Protein AF-A0A519K7E2-F1 (afdb_monomer)

Solvent-accessible surface area (backbone atoms only — not comparable to full-atom values): 13032 Å² total; per-residue (Å²): 104,77,44,58,81,66,69,39,47,67,61,52,54,52,50,53,52,51,48,24,66,75,51,74,41,62,57,86,69,49,47,70,72,16,45,47,97,50,72,49,80,45,75,46,57,87,64,52,50,39,41,37,34,36,39,70,32,48,70,62,35,54,53,56,50,56,59,51,33,46,83,74,56,88,80,30,28,29,40,74,56,64,45,57,58,18,77,76,66,35,75,91,32,58,84,39,60,36,25,26,33,38,75,54,89,50,31,43,38,33,17,65,42,63,70,55,49,52,50,50,51,53,27,58,75,70,62,64,46,70,81,73,35,68,71,45,47,64,55,52,75,77,50,75,95,70,59,80,43,81,46,76,44,52,37,89,53,33,53,65,50,54,53,74,73,46,55,75,68,60,40,52,47,64,69,35,84,86,44,66,60,90,52,33,39,35,44,35,44,33,36,30,73,57,93,96,44,79,46,76,49,78,48,73,45,57,53,79,71,77,75,74,70,63,68,72,55,59,53,57,60,52,58,65,72,74,110

Secondary structure (DSSP, 8-state):
-HHHHTT-HHHHHHHHHHHHHHHS--HHHHHHHHEEEEEEEEE-TTS-EEEEEEES-HHHHHHHHHHTEEEEETTEEEESSTTHHHHHH-GGGTT-SS-EEEEETTEEEEESSHHHHHHHHHHHHTT--GGGSHHHHHHHTTS-S--SEEEEEEHHHHHHHHHHHS-HHHHHHHHSTTS-GGGEEEEEEEEEEETTEEEEEEEEEEPPPP----HHHHHHHHHTT--

Structure (mmCIF, N/CA/C/O backbone):
data_AF-A0A519K7E2-F1
#
_entry.id   AF-A0A519K7E2-F1
#
loop_
_atom_site.group_PDB
_atom_site.id
_atom_site.type_symbol
_atom_site.label_atom_id
_atom_site.label_alt_id
_atom_site.label_comp_id
_atom_site.label_asym_id
_atom_site.label_entity_id
_atom_site.label_seq_id
_atom_site.pdbx_PDB_ins_code
_atom_site.Cartn_x
_atom_site.Cartn_y
_atom_site.Cartn_z
_atom_site.occupancy
_atom_site.B_iso_or_equiv
_atom_site.auth_seq_id
_atom_site.auth_comp_id
_atom_site.auth_asym_id
_atom_site.auth_atom_id
_atom_site.pdbx_PDB_model_num
ATOM 1 N N . MET A 1 1 ? -14.132 -18.991 7.244 1.00 63.53 1 MET A N 1
ATOM 2 C CA . MET A 1 1 ? -13.522 -17.806 6.588 1.00 63.53 1 MET A CA 1
ATOM 3 C C . MET A 1 1 ? -12.006 -17.807 6.843 1.00 63.53 1 MET A C 1
ATOM 5 O O . MET A 1 1 ? -11.565 -18.580 7.687 1.00 63.53 1 MET A O 1
ATOM 9 N N . LEU A 1 2 ? -11.195 -17.000 6.134 1.00 81.69 2 LEU A N 1
ATOM 10 C CA . LEU A 1 2 ? -9.711 -17.011 6.207 1.00 81.69 2 LEU A CA 1
ATOM 11 C C . LEU A 1 2 ? -9.159 -16.984 7.649 1.00 81.69 2 LEU A C 1
ATOM 13 O O . LEU A 1 2 ? -8.278 -17.765 8.002 1.00 81.69 2 LEU A O 1
ATOM 17 N N . PHE A 1 3 ? -9.702 -16.108 8.498 1.00 87.62 3 PHE A N 1
ATOM 18 C CA . PHE A 1 3 ? -9.257 -15.959 9.888 1.00 87.62 3 PHE A CA 1
ATOM 19 C C . PHE A 1 3 ? -9.609 -17.161 10.777 1.00 87.62 3 PHE A C 1
ATOM 21 O O . PHE A 1 3 ? -8.872 -17.445 11.721 1.00 87.62 3 PHE A O 1
ATOM 28 N N . ASP A 1 4 ? -10.670 -17.907 10.454 1.00 86.75 4 ASP A N 1
ATOM 29 C CA . ASP A 1 4 ? -11.051 -19.115 11.199 1.00 86.75 4 ASP A CA 1
ATOM 30 C C . ASP A 1 4 ? -10.070 -20.251 10.915 1.00 86.75 4 ASP A C 1
ATOM 32 O O . ASP A 1 4 ? -9.596 -20.908 11.839 1.00 86.75 4 ASP A O 1
ATOM 36 N N . GLN A 1 5 ? -9.693 -20.426 9.642 1.00 88.12 5 GLN A N 1
ATOM 37 C CA . GLN A 1 5 ? -8.691 -21.416 9.227 1.00 88.12 5 GLN A CA 1
ATOM 38 C C . GLN A 1 5 ? -7.340 -21.175 9.912 1.00 88.12 5 GLN A C 1
ATOM 40 O O . GLN A 1 5 ? -6.616 -22.119 10.215 1.00 88.12 5 GLN A O 1
ATOM 45 N N . ARG A 1 6 ? -7.020 -19.910 10.204 1.00 88.19 6 ARG A N 1
ATOM 46 C CA . ARG A 1 6 ? -5.785 -19.504 10.888 1.00 88.19 6 ARG A CA 1
ATOM 47 C C . ARG A 1 6 ? -5.909 -19.401 12.404 1.00 88.19 6 ARG A C 1
ATOM 49 O O . ARG A 1 6 ? -4.927 -19.074 13.060 1.00 88.19 6 ARG A O 1
ATOM 56 N N . LYS A 1 7 ? -7.092 -19.668 12.967 1.00 92.38 7 LYS A N 1
ATOM 57 C CA . LYS A 1 7 ? -7.387 -19.495 14.400 1.00 92.38 7 LYS A CA 1
ATOM 58 C C . LYS A 1 7 ? -7.111 -18.065 14.906 1.00 92.38 7 LYS A C 1
ATOM 60 O O . LYS A 1 7 ? -6.807 -17.857 16.076 1.00 92.38 7 LYS A O 1
ATOM 65 N N . GLU A 1 8 ? -7.244 -17.065 14.035 1.00 92.81 8 GLU A N 1
ATOM 66 C CA . GLU A 1 8 ? -6.991 -15.646 14.334 1.00 92.81 8 GLU A CA 1
ATOM 67 C C . GLU A 1 8 ? -8.278 -14.875 14.695 1.00 92.81 8 GLU A C 1
ATOM 69 O O . GLU A 1 8 ? -8.209 -13.741 15.169 1.00 92.81 8 GLU A O 1
ATOM 74 N N . THR A 1 9 ? -9.462 -15.478 14.530 1.00 92.38 9 THR A N 1
ATOM 75 C CA . THR A 1 9 ? -10.767 -14.815 14.730 1.00 92.38 9 THR A CA 1
ATOM 76 C C . THR A 1 9 ? -10.944 -14.225 16.132 1.00 92.38 9 THR A C 1
ATOM 78 O O . THR A 1 9 ? -11.381 -13.082 16.271 1.00 92.38 9 THR A O 1
ATOM 81 N N . ALA A 1 10 ? -10.556 -14.959 17.180 1.00 93.88 10 ALA A N 1
ATOM 82 C CA . ALA A 1 10 ? -10.638 -14.462 18.556 1.00 93.88 10 ALA A CA 1
ATOM 83 C C . ALA A 1 10 ? -9.717 -13.250 18.779 1.00 93.88 10 ALA A C 1
ATOM 85 O O . ALA A 1 10 ? -10.141 -12.242 19.348 1.00 93.88 10 ALA A O 1
ATOM 86 N N . LYS A 1 11 ? -8.479 -13.317 18.263 1.00 93.25 11 LYS A N 1
ATOM 87 C CA . LYS A 1 11 ? -7.502 -12.222 18.330 1.00 93.25 11 LYS A CA 1
ATOM 88 C C . LYS A 1 11 ? -8.035 -10.972 17.629 1.00 93.25 11 LYS A C 1
ATOM 90 O O . LYS A 1 11 ? -8.035 -9.899 18.228 1.00 93.25 11 LYS A O 1
ATOM 95 N N . ARG A 1 12 ? -8.546 -11.122 16.402 1.00 94.06 12 ARG A N 1
ATOM 96 C CA . ARG A 1 12 ? -9.159 -10.033 15.631 1.00 94.06 12 ARG A CA 1
ATOM 97 C C . ARG A 1 12 ? -10.292 -9.376 16.413 1.00 94.06 12 ARG A C 1
ATOM 99 O O . ARG A 1 12 ? -10.267 -8.169 16.626 1.00 94.06 12 ARG A O 1
ATOM 106 N N . ASN A 1 13 ? -11.269 -10.162 16.865 1.00 94.50 13 ASN A N 1
ATOM 107 C CA . ASN A 1 13 ? -12.455 -9.629 17.536 1.00 94.50 13 ASN A CA 1
ATOM 108 C C . ASN A 1 13 ? -12.091 -8.900 18.839 1.00 94.50 13 ASN A C 1
ATOM 110 O O . ASN A 1 13 ? -12.661 -7.851 19.134 1.00 94.50 13 ASN A O 1
ATOM 114 N N . ASN A 1 14 ? -11.119 -9.413 19.598 1.00 95.00 14 ASN A N 1
ATOM 115 C CA . ASN A 1 14 ? -10.622 -8.733 20.792 1.00 95.00 14 ASN A CA 1
ATOM 116 C C . ASN A 1 14 ? -9.934 -7.408 20.444 1.00 95.00 14 ASN A C 1
ATOM 118 O O . ASN A 1 14 ? -10.220 -6.398 21.081 1.00 95.00 14 ASN A O 1
ATOM 122 N N . GLN A 1 15 ? -9.095 -7.380 19.405 1.00 93.69 15 GLN A N 1
ATOM 123 C CA . GLN A 1 15 ? -8.431 -6.150 18.972 1.00 93.69 15 GLN A CA 1
ATOM 124 C C . GLN A 1 15 ? -9.438 -5.091 18.499 1.00 93.69 15 GLN A C 1
ATOM 126 O O . GLN A 1 15 ? -9.330 -3.932 18.892 1.00 93.69 15 GLN A O 1
ATOM 131 N N . LEU A 1 16 ? -10.450 -5.482 17.717 1.00 94.44 16 LEU A N 1
ATOM 132 C CA . LEU A 1 16 ? -11.505 -4.571 17.259 1.00 94.44 16 LEU A CA 1
ATOM 133 C C . LEU A 1 16 ? -12.312 -3.991 18.431 1.00 94.44 16 LEU A C 1
ATOM 135 O O . LEU A 1 16 ? -12.593 -2.795 18.440 1.00 94.44 16 LEU A O 1
ATOM 139 N N . LYS A 1 17 ? -12.624 -4.798 19.457 1.00 95.31 17 LYS A N 1
ATOM 140 C CA . LYS A 1 17 ? -13.272 -4.314 20.691 1.00 95.31 17 LYS A CA 1
ATOM 141 C C . LYS A 1 17 ? -12.391 -3.328 21.455 1.00 95.31 17 LYS A C 1
ATOM 143 O O . LYS A 1 17 ? -12.887 -2.300 21.913 1.00 95.31 17 LYS A O 1
ATOM 148 N N . THR A 1 18 ? -11.098 -3.622 21.578 1.00 95.25 18 THR A N 1
ATOM 149 C CA . THR A 1 18 ? -10.131 -2.729 22.232 1.00 95.25 18 THR A CA 1
ATOM 150 C C . THR A 1 18 ? -10.044 -1.392 21.507 1.00 95.25 18 THR A C 1
ATOM 152 O O . THR A 1 18 ? -10.150 -0.353 22.151 1.00 95.25 18 THR A O 1
ATOM 155 N N . ILE A 1 19 ? -9.926 -1.408 20.177 1.00 94.75 19 ILE A N 1
ATOM 156 C CA . ILE A 1 19 ? -9.904 -0.196 19.347 1.00 94.75 19 ILE A CA 1
ATOM 157 C C . ILE A 1 19 ? -11.205 0.591 19.509 1.00 94.75 19 ILE A C 1
ATOM 159 O O . ILE A 1 19 ? -11.156 1.795 19.751 1.00 94.75 19 ILE A O 1
ATOM 163 N N . ALA A 1 20 ? -12.355 -0.084 19.455 1.00 95.19 20 ALA A N 1
ATOM 164 C CA . ALA A 1 20 ? -13.646 0.575 19.604 1.00 95.19 20 ALA A CA 1
ATOM 165 C C . ALA A 1 20 ? -13.801 1.274 20.956 1.00 95.19 20 ALA A C 1
ATOM 167 O O . ALA A 1 20 ? -14.312 2.389 21.014 1.00 95.19 20 ALA A O 1
ATOM 168 N N . LYS A 1 21 ? -13.313 0.652 22.035 1.00 95.81 21 LYS A N 1
ATOM 169 C CA . LYS A 1 21 ? -13.310 1.257 23.370 1.00 95.81 21 LYS A CA 1
ATOM 170 C C . LYS A 1 21 ? -12.307 2.409 23.482 1.00 95.81 21 LYS A C 1
ATOM 172 O O . LYS A 1 21 ? -12.637 3.436 24.059 1.00 95.81 21 LYS A O 1
ATOM 177 N N . LYS A 1 22 ? -11.093 2.230 22.955 1.00 96.31 22 LYS A N 1
ATOM 178 C CA . LYS A 1 22 ? -9.990 3.200 23.051 1.00 96.31 22 LYS A CA 1
ATOM 179 C C . LYS A 1 22 ? -10.289 4.491 22.291 1.00 96.31 22 LYS A C 1
ATOM 181 O O . LYS A 1 22 ? -10.049 5.568 22.818 1.00 96.31 22 LYS A O 1
ATOM 186 N N . HIS A 1 23 ? -10.831 4.369 21.083 1.00 95.56 23 HIS A N 1
ATOM 187 C CA . HIS A 1 23 ? -11.033 5.493 20.162 1.00 95.56 23 HIS A CA 1
ATOM 188 C C . HIS A 1 23 ? -12.491 5.941 20.057 1.00 95.56 23 HIS A C 1
ATOM 190 O O . HIS A 1 23 ? -12.807 6.844 19.293 1.00 95.56 23 HIS A O 1
ATOM 196 N N . SER A 1 24 ? -13.398 5.303 20.808 1.00 94.44 24 SER A N 1
ATOM 197 C CA . SER A 1 24 ? -14.847 5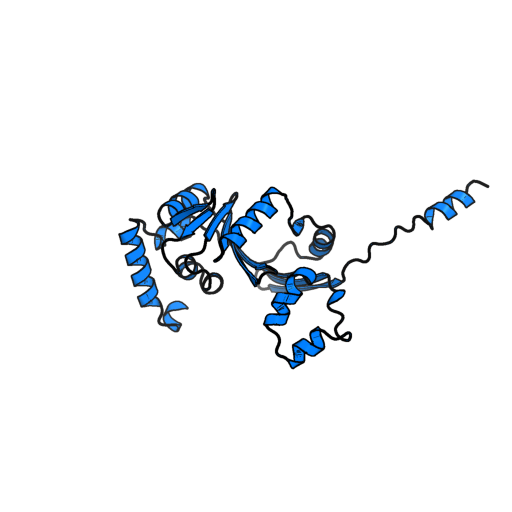.557 20.752 1.00 94.44 24 SER A CA 1
ATOM 198 C C . SER A 1 24 ? -15.429 5.477 19.331 1.00 94.44 24 SER A C 1
ATOM 200 O O . SER A 1 24 ? -16.392 6.166 19.001 1.00 94.44 24 SER A O 1
ATOM 202 N N . VAL A 1 25 ? -14.848 4.627 18.475 1.00 94.38 25 VAL A N 1
ATOM 203 C CA . VAL A 1 25 ? -15.216 4.502 17.059 1.00 94.38 25 VAL A CA 1
ATOM 204 C C . VAL A 1 25 ? -15.345 3.035 16.661 1.00 94.38 25 VAL A C 1
ATOM 206 O O . VAL A 1 25 ? -14.466 2.215 16.919 1.00 94.38 25 VAL A O 1
ATOM 209 N N . ASN A 1 26 ? -16.438 2.677 15.989 1.00 94.06 26 ASN A N 1
ATOM 210 C CA . ASN A 1 26 ? -16.608 1.321 15.477 1.00 94.06 26 ASN A CA 1
ATOM 211 C C . ASN A 1 26 ? -15.962 1.195 14.090 1.00 94.06 26 ASN A C 1
ATOM 213 O O . ASN A 1 26 ? -16.638 1.302 13.067 1.00 94.06 26 ASN A O 1
ATOM 217 N N . ILE A 1 27 ? -14.649 0.948 14.058 1.00 93.19 27 ILE A N 1
ATOM 218 C CA . ILE A 1 27 ? -13.906 0.785 12.799 1.00 93.19 27 ILE A CA 1
ATOM 219 C C . ILE A 1 27 ? -14.470 -0.339 11.922 1.00 93.19 27 ILE A C 1
ATOM 221 O O . ILE A 1 27 ? -14.418 -0.224 10.703 1.00 93.19 27 ILE A O 1
ATOM 225 N N . GLU A 1 28 ? -15.047 -1.392 12.515 1.00 91.81 28 GLU A N 1
ATOM 226 C CA . GLU A 1 28 ? -15.629 -2.518 11.773 1.00 91.81 28 GLU A CA 1
ATOM 227 C C . GLU A 1 28 ? -16.788 -2.067 10.880 1.00 91.81 28 GLU A C 1
ATOM 229 O O . GLU A 1 28 ? -16.916 -2.517 9.743 1.00 91.81 28 GLU A O 1
ATOM 234 N N . LYS A 1 29 ? -17.588 -1.119 11.374 1.00 92.88 29 LYS A N 1
ATOM 235 C CA . LYS A 1 29 ? -18.698 -0.518 10.632 1.00 92.88 29 LYS A CA 1
ATOM 236 C C . LYS A 1 29 ? -18.2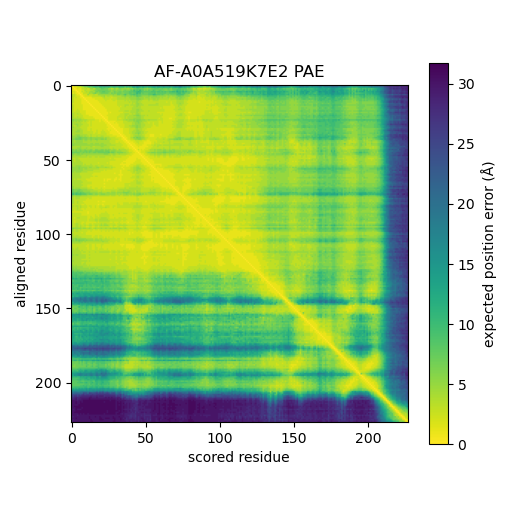58 0.641 9.738 1.00 92.88 29 LYS A C 1
ATOM 238 O O . LYS A 1 29 ? -18.802 0.804 8.651 1.00 92.88 29 LYS A O 1
ATOM 243 N N . GLU A 1 30 ? -17.292 1.444 10.176 1.00 93.69 30 GLU A N 1
ATOM 244 C CA . GLU A 1 30 ? -16.926 2.696 9.502 1.00 93.69 30 GLU A CA 1
ATOM 245 C C . GLU A 1 30 ? -15.949 2.510 8.328 1.00 93.69 30 GLU A C 1
ATOM 247 O O . GLU A 1 30 ? -16.098 3.161 7.289 1.00 93.69 30 GLU A O 1
ATOM 252 N N . LEU A 1 31 ? -14.960 1.612 8.440 1.00 92.31 31 LEU A N 1
ATOM 253 C CA . LEU A 1 31 ? -13.944 1.435 7.392 1.00 92.31 31 LEU A CA 1
ATOM 254 C C . LEU A 1 31 ? -14.554 0.981 6.043 1.00 92.31 31 LEU A C 1
ATOM 256 O O . LEU A 1 31 ? -14.233 1.586 5.019 1.00 92.31 31 LEU A O 1
ATOM 260 N N . PRO A 1 32 ? -15.486 0.002 5.993 1.00 91.56 32 PRO A N 1
ATOM 261 C CA . PRO A 1 32 ? -16.101 -0.438 4.731 1.00 91.56 32 PRO A CA 1
ATOM 262 C C . PRO A 1 32 ? -16.926 0.641 4.007 1.00 91.56 32 PRO A C 1
ATOM 264 O O . PRO A 1 32 ? -17.092 0.591 2.783 1.00 91.56 32 PRO A O 1
ATOM 267 N N . LEU A 1 33 ? -17.442 1.623 4.755 1.00 93.38 33 LEU A N 1
ATOM 268 C CA . LEU A 1 33 ? -18.212 2.754 4.222 1.00 93.38 33 LEU A CA 1
ATOM 269 C C . LEU A 1 33 ? -17.316 3.843 3.621 1.00 93.38 33 LEU A C 1
ATOM 271 O O . LEU A 1 33 ? -17.792 4.686 2.861 1.00 93.38 33 LEU A O 1
ATOM 275 N N . THR A 1 34 ? -16.031 3.841 3.969 1.00 94.19 34 THR A N 1
ATOM 276 C CA . THR A 1 34 ? -15.066 4.862 3.548 1.00 94.19 34 THR A CA 1
ATOM 277 C C . THR A 1 34 ? -14.108 4.351 2.479 1.00 94.19 34 THR A C 1
ATOM 279 O O . THR A 1 34 ? -13.779 5.102 1.561 1.00 94.19 34 THR A O 1
ATOM 282 N N . LEU A 1 35 ? -13.707 3.079 2.538 1.00 93.56 35 LEU A N 1
ATOM 283 C CA . LEU A 1 35 ? -12.795 2.469 1.573 1.00 93.56 35 LEU A CA 1
ATOM 284 C C . LEU A 1 35 ? -13.507 1.951 0.315 1.00 93.56 35 LEU A C 1
ATOM 286 O O . LEU A 1 35 ? -14.621 1.419 0.348 1.00 93.56 35 LEU A O 1
ATOM 290 N N . GLY A 1 36 ? -12.820 2.121 -0.811 1.00 91.00 36 GLY A N 1
ATOM 291 C CA . GLY A 1 36 ? -13.113 1.534 -2.112 1.00 91.00 36 GLY A CA 1
ATOM 292 C C . GLY A 1 36 ? -12.826 0.035 -2.162 1.00 91.00 36 GLY A C 1
ATOM 293 O O . GLY A 1 36 ? -12.395 -0.577 -1.191 1.00 91.00 36 GLY A O 1
ATOM 294 N N . ASN A 1 37 ? -13.081 -0.550 -3.326 1.00 89.19 37 ASN A N 1
ATOM 295 C CA . ASN A 1 37 ? -12.765 -1.939 -3.669 1.00 89.19 37 ASN A CA 1
ATOM 296 C C . ASN A 1 37 ? -11.484 -2.068 -4.515 1.00 89.19 37 ASN A C 1
ATOM 298 O O . ASN A 1 37 ? -11.150 -3.166 -4.947 1.00 89.19 37 ASN A O 1
ATOM 302 N N . GLU A 1 38 ? -10.774 -0.964 -4.747 1.00 91.62 38 GLU A N 1
ATOM 303 C CA . GLU A 1 38 ? -9.529 -0.918 -5.514 1.00 91.62 38 GLU A CA 1
ATOM 304 C C . GLU A 1 38 ? -8.353 -0.654 -4.571 1.00 91.62 38 GLU A C 1
ATOM 306 O O . GLU A 1 38 ? -8.379 0.280 -3.758 1.00 91.62 38 GLU A O 1
ATOM 311 N N . PHE A 1 39 ? -7.309 -1.470 -4.695 1.00 94.19 39 PHE A N 1
ATOM 312 C CA . PHE A 1 39 ? -6.062 -1.282 -3.973 1.00 94.19 39 PHE A CA 1
ATOM 313 C C . PHE A 1 39 ? -4.861 -1.632 -4.850 1.00 94.19 39 PHE A C 1
ATOM 315 O O . PHE A 1 39 ? -4.960 -2.414 -5.792 1.00 94.19 39 PHE A O 1
ATOM 322 N N . GLY A 1 40 ? -3.714 -1.059 -4.504 1.00 93.31 40 GLY A N 1
ATOM 323 C CA . GLY A 1 40 ? -2.418 -1.357 -5.088 1.00 93.31 40 GLY A CA 1
ATOM 324 C C . GLY A 1 40 ? -1.417 -1.737 -4.007 1.00 93.31 40 GLY A C 1
ATOM 325 O O . GLY A 1 40 ? -1.474 -1.247 -2.877 1.00 93.31 40 GLY A O 1
ATOM 326 N N . TRP A 1 41 ? -0.480 -2.605 -4.368 1.00 92.31 41 TRP A N 1
ATOM 327 C CA . TRP A 1 41 ? 0.664 -2.955 -3.539 1.00 92.31 41 TRP A CA 1
ATOM 328 C C . TRP A 1 41 ? 1.933 -2.748 -4.358 1.00 92.31 41 TRP A C 1
ATOM 330 O O . TRP A 1 41 ? 2.050 -3.265 -5.467 1.00 92.31 41 TRP A O 1
ATOM 340 N N . ILE A 1 42 ? 2.867 -1.964 -3.828 1.00 92.19 42 ILE A N 1
ATOM 341 C CA . ILE A 1 42 ? 4.089 -1.568 -4.526 1.00 92.19 42 ILE A CA 1
ATOM 342 C C . ILE A 1 42 ? 5.275 -1.871 -3.621 1.00 92.19 42 ILE A C 1
ATOM 344 O O . ILE A 1 42 ? 5.304 -1.458 -2.463 1.00 92.19 42 ILE A O 1
ATOM 348 N N . GLN A 1 43 ? 6.288 -2.538 -4.161 1.00 91.38 43 GLN A N 1
ATOM 349 C CA . GLN A 1 43 ? 7.599 -2.630 -3.533 1.00 91.38 43 GLN A CA 1
ATOM 350 C C . GLN A 1 43 ? 8.590 -1.799 -4.337 1.00 91.38 43 GLN A C 1
ATOM 352 O O . GLN A 1 43 ? 8.727 -1.979 -5.545 1.00 91.38 43 GLN A O 1
ATOM 357 N N . ILE A 1 44 ? 9.266 -0.873 -3.667 1.00 89.12 44 ILE A N 1
ATOM 358 C CA . ILE A 1 44 ? 10.250 0.008 -4.299 1.00 89.12 44 ILE A CA 1
ATOM 359 C C . ILE A 1 44 ? 11.670 -0.531 -4.114 1.00 89.12 44 ILE A C 1
ATOM 361 O O . ILE A 1 44 ? 11.904 -1.433 -3.313 1.00 89.12 44 ILE A O 1
ATOM 365 N N . ALA A 1 45 ? 12.631 0.029 -4.853 1.00 84.88 45 ALA A N 1
ATOM 366 C CA . ALA A 1 45 ? 14.006 -0.477 -4.931 1.00 84.88 45 ALA A CA 1
ATOM 367 C C . ALA A 1 45 ? 14.733 -0.575 -3.574 1.00 84.88 45 ALA A C 1
ATOM 369 O O . ALA A 1 45 ? 15.615 -1.421 -3.416 1.00 84.88 45 ALA A O 1
ATOM 370 N N . SER A 1 46 ? 14.349 0.254 -2.592 1.00 85.38 46 SER A N 1
ATOM 371 C CA . SER A 1 46 ? 14.854 0.191 -1.211 1.00 85.38 46 SER A CA 1
ATOM 372 C C . SER A 1 46 ? 14.372 -1.041 -0.434 1.00 85.38 46 SER A C 1
ATOM 374 O O . SER A 1 46 ? 14.827 -1.275 0.679 1.00 85.38 46 SER A O 1
ATOM 376 N N . GLY A 1 47 ? 13.432 -1.811 -0.987 1.00 86.62 47 GLY A N 1
ATOM 377 C CA . GLY A 1 47 ? 12.742 -2.910 -0.317 1.00 86.62 47 GLY A CA 1
ATOM 378 C C . GLY A 1 47 ? 11.501 -2.472 0.466 1.00 86.62 47 GLY A C 1
ATOM 379 O O . GLY A 1 47 ? 10.714 -3.333 0.866 1.00 86.62 47 GLY A O 1
ATOM 380 N N . ASP A 1 48 ? 11.293 -1.161 0.639 1.00 91.62 48 ASP A N 1
ATOM 381 C CA . ASP A 1 48 ? 10.100 -0.608 1.282 1.00 91.62 48 ASP A CA 1
ATOM 382 C C . ASP A 1 48 ? 8.831 -0.993 0.515 1.00 91.62 48 ASP A C 1
ATOM 384 O O . ASP A 1 48 ? 8.817 -1.080 -0.716 1.00 91.62 48 ASP A O 1
ATOM 388 N N . LYS A 1 49 ? 7.745 -1.182 1.264 1.00 94.56 49 LYS A N 1
ATOM 389 C CA . LYS A 1 49 ? 6.430 -1.551 0.737 1.00 94.56 49 LYS A CA 1
ATOM 390 C C . LYS A 1 49 ? 5.457 -0.399 0.935 1.00 94.56 49 LYS A C 1
ATOM 392 O O . LYS A 1 49 ? 5.379 0.163 2.028 1.00 94.56 49 LYS A O 1
ATOM 397 N N . LEU A 1 50 ? 4.712 -0.095 -0.117 1.00 96.31 50 LEU A N 1
ATOM 398 C CA . LEU A 1 50 ? 3.647 0.892 -0.163 1.00 96.31 50 LEU A CA 1
ATOM 399 C C . LEU A 1 50 ? 2.332 0.170 -0.463 1.00 96.31 50 LEU A C 1
ATOM 401 O O . LEU A 1 50 ? 2.252 -0.629 -1.395 1.00 96.31 50 LEU A O 1
ATOM 405 N N . GLY A 1 51 ? 1.307 0.445 0.330 1.00 96.81 51 GLY A N 1
ATOM 406 C CA . GLY A 1 51 ? -0.073 0.099 0.014 1.00 96.81 51 GLY A CA 1
ATOM 407 C C . GLY 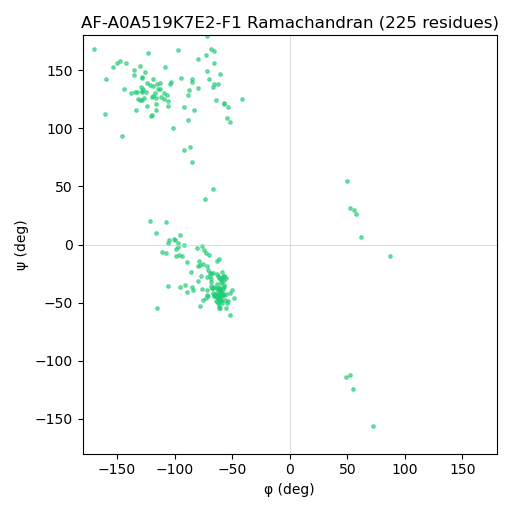A 1 51 ? -0.803 1.351 -0.448 1.00 96.81 51 GLY A C 1
ATOM 408 O O . GLY A 1 51 ? -0.600 2.421 0.120 1.00 96.81 51 GLY A O 1
ATOM 409 N N . ILE A 1 52 ? -1.643 1.229 -1.465 1.00 96.38 52 ILE A N 1
ATOM 410 C CA . ILE A 1 52 ? -2.500 2.312 -1.947 1.00 96.38 52 ILE A CA 1
ATOM 411 C C . ILE A 1 52 ? -3.930 1.799 -1.929 1.00 96.38 52 ILE A C 1
ATOM 413 O O . ILE A 1 52 ? -4.198 0.699 -2.399 1.00 96.38 52 ILE A O 1
ATOM 417 N N . LEU A 1 53 ? -4.844 2.573 -1.366 1.00 96.38 53 LEU A N 1
ATOM 418 C CA . LEU A 1 53 ? -6.243 2.206 -1.202 1.00 96.38 53 LEU A CA 1
ATOM 419 C C . LEU A 1 53 ? -7.111 3.338 -1.721 1.00 96.38 53 LEU A C 1
ATOM 421 O O . LEU A 1 53 ? -6.986 4.472 -1.259 1.00 96.38 53 LEU A O 1
ATOM 425 N N . LYS A 1 54 ? -8.011 3.042 -2.655 1.00 96.12 54 LYS A N 1
ATOM 426 C CA . LYS A 1 54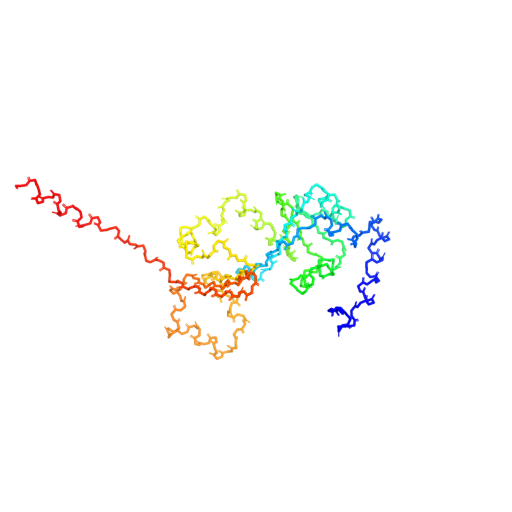 ? -8.990 4.026 -3.115 1.00 96.12 54 LYS A CA 1
ATOM 427 C C . LYS A 1 54 ? -10.013 4.291 -2.019 1.00 96.12 54 LYS A C 1
ATOM 429 O O . LYS A 1 54 ? -10.437 3.377 -1.314 1.00 96.12 54 LYS A O 1
ATOM 434 N N . SER A 1 55 ? -10.442 5.535 -1.889 1.00 96.00 55 SER A N 1
ATOM 435 C CA . SER A 1 55 ? -11.500 5.965 -0.982 1.00 96.00 55 SER A CA 1
ATOM 436 C C . SER A 1 55 ? -12.792 6.226 -1.751 1.00 96.00 55 SER A C 1
ATOM 438 O O . SER A 1 55 ? -12.778 6.848 -2.812 1.00 96.00 55 SER A O 1
ATOM 440 N N . LYS A 1 56 ? -13.926 5.790 -1.192 1.00 95.81 56 LYS A N 1
ATOM 441 C CA . LYS A 1 56 ? -15.271 6.181 -1.653 1.00 95.81 56 LYS A CA 1
ATOM 442 C C . LYS A 1 56 ? -15.661 7.559 -1.127 1.00 95.81 56 LYS A C 1
ATOM 444 O O . LYS A 1 56 ? -16.430 8.274 -1.760 1.00 95.81 56 LYS A O 1
ATOM 449 N N . ASN A 1 57 ? -15.166 7.918 0.058 1.00 95.25 57 ASN A N 1
ATOM 450 C CA . ASN A 1 57 ? -15.472 9.179 0.721 1.00 95.25 57 ASN A CA 1
ATOM 451 C C . ASN A 1 57 ? -14.243 9.663 1.491 1.00 95.25 57 ASN A C 1
ATOM 453 O O . ASN A 1 57 ? -14.040 9.300 2.651 1.00 95.25 57 ASN A O 1
ATOM 457 N N . VAL A 1 58 ? -13.439 10.508 0.839 1.00 95.12 58 VAL A N 1
ATOM 458 C CA . VAL A 1 58 ? -12.190 11.027 1.410 1.00 95.12 58 VAL A CA 1
ATOM 459 C C . VAL A 1 58 ? -12.424 11.784 2.715 1.00 95.12 58 VAL A C 1
ATOM 461 O O . VAL A 1 58 ? -11.686 11.581 3.668 1.00 95.12 58 VAL A O 1
ATOM 464 N N . ARG A 1 59 ? -13.482 12.599 2.813 1.00 95.44 59 ARG A N 1
ATOM 465 C CA . ARG A 1 59 ? -13.759 13.392 4.022 1.00 95.44 59 ARG A CA 1
ATOM 466 C C . ARG A 1 59 ? -14.044 12.495 5.222 1.00 95.44 59 ARG A C 1
ATOM 468 O O . ARG A 1 59 ? -13.444 12.675 6.278 1.00 95.44 59 ARG A O 1
ATOM 475 N N . ARG A 1 60 ? -14.924 11.504 5.044 1.00 95.88 60 ARG A N 1
ATOM 476 C CA . ARG A 1 60 ? -15.258 10.541 6.102 1.00 95.88 60 ARG A CA 1
ATOM 477 C C . ARG A 1 60 ? -14.064 9.646 6.436 1.00 95.88 60 ARG A C 1
ATOM 479 O O . ARG A 1 60 ? -13.851 9.369 7.610 1.00 95.88 60 ARG A O 1
ATOM 486 N N . LEU A 1 61 ? -13.266 9.251 5.438 1.00 96.31 61 LEU A N 1
ATOM 487 C CA . LEU A 1 61 ? -12.026 8.504 5.656 1.00 96.31 61 LEU A CA 1
ATOM 488 C C . LEU A 1 61 ? -11.031 9.315 6.491 1.00 96.31 61 LEU A C 1
ATOM 490 O O . LEU A 1 61 ? -10.569 8.825 7.512 1.00 96.31 61 LEU A O 1
ATOM 494 N N . SER A 1 62 ? -10.726 10.552 6.101 1.00 95.44 62 SER A N 1
ATOM 495 C CA . SER A 1 62 ? -9.782 11.413 6.819 1.00 95.44 62 SER A CA 1
ATOM 496 C C . SER A 1 62 ? -10.234 11.678 8.252 1.00 95.44 62 SER A C 1
ATOM 498 O O . SER A 1 62 ? -9.416 11.582 9.164 1.00 95.44 62 SER A O 1
ATOM 500 N N . PHE A 1 63 ? -11.532 11.928 8.468 1.00 95.06 63 PHE A N 1
ATOM 501 C CA . PHE A 1 63 ? -12.092 12.057 9.813 1.00 95.06 63 PHE A CA 1
ATOM 502 C C . PHE A 1 63 ? -11.895 10.770 10.624 1.00 95.06 63 PHE A C 1
ATOM 504 O O . PHE A 1 63 ? -11.262 10.809 11.677 1.00 95.06 63 PHE A O 1
ATOM 511 N N . LEU A 1 64 ? -12.343 9.621 10.106 1.00 96.50 64 LEU A N 1
ATOM 512 C CA . LEU A 1 64 ? -12.184 8.322 10.762 1.00 96.50 64 LEU A CA 1
ATOM 513 C C . LEU A 1 64 ? -10.720 8.036 11.110 1.00 96.50 64 LEU A C 1
ATOM 515 O O . LEU A 1 64 ? -10.411 7.724 12.256 1.00 96.50 64 LEU A O 1
ATOM 519 N N . LEU A 1 65 ? -9.812 8.183 10.145 1.00 96.44 65 LEU A N 1
ATOM 520 C CA . LEU A 1 65 ? -8.392 7.925 10.346 1.00 96.44 65 LEU A CA 1
ATOM 521 C C . LEU A 1 65 ? -7.788 8.874 11.387 1.00 96.44 65 LEU A C 1
ATOM 523 O O . LEU A 1 65 ? -6.977 8.431 12.195 1.00 96.44 65 LEU A O 1
ATOM 527 N N . SER A 1 66 ? -8.210 10.144 11.429 1.00 95.50 66 SER A N 1
ATOM 528 C CA . SER A 1 66 ? -7.742 11.103 12.440 1.00 95.50 66 SER A CA 1
ATOM 529 C C . SER A 1 66 ? -8.098 10.697 13.875 1.00 95.50 66 SER A C 1
ATOM 531 O O . SER A 1 66 ? -7.341 11.019 14.783 1.00 95.50 66 SER A O 1
ATOM 533 N N . THR A 1 67 ? -9.181 9.931 14.070 1.00 96.44 67 THR A N 1
ATOM 534 C CA . THR A 1 67 ? -9.582 9.412 15.393 1.00 96.44 67 THR A CA 1
ATOM 535 C C . THR A 1 67 ? -8.775 8.204 15.868 1.00 96.44 67 THR A C 1
ATOM 537 O O . THR A 1 67 ? -8.793 7.911 17.054 1.00 96.44 67 THR A O 1
ATOM 540 N N . ILE A 1 68 ? -8.074 7.504 14.967 1.00 96.12 68 ILE A N 1
ATOM 541 C CA . ILE A 1 68 ? -7.332 6.257 15.255 1.00 96.12 68 ILE A CA 1
ATOM 542 C C . ILE A 1 68 ? -5.832 6.376 14.936 1.00 96.12 68 ILE A C 1
ATOM 544 O O . ILE A 1 68 ? -5.144 5.375 14.686 1.00 96.12 68 ILE A O 1
ATOM 548 N N . SER A 1 69 ? -5.330 7.606 14.858 1.00 97.38 69 SER A N 1
ATOM 549 C CA . SER A 1 69 ? -3.950 7.903 14.489 1.00 97.38 69 SER A CA 1
ATOM 550 C C . SER A 1 69 ? -3.445 9.182 15.132 1.00 97.38 69 SER A C 1
ATOM 552 O O . SER A 1 69 ? -4.206 10.120 15.374 1.00 97.38 69 SER A O 1
ATOM 554 N N . ASN A 1 70 ? -2.127 9.267 15.259 1.00 96.88 70 ASN A N 1
ATOM 555 C CA . ASN A 1 70 ? -1.428 10.477 15.666 1.00 96.88 70 ASN A CA 1
ATOM 556 C C . ASN A 1 70 ? -0.659 11.106 14.501 1.00 96.88 70 ASN A C 1
ATOM 558 O O . ASN A 1 70 ? -0.244 10.422 13.560 1.00 96.88 70 ASN A O 1
ATOM 562 N N . GLU A 1 71 ? -0.474 12.423 14.568 1.00 96.56 71 GLU A N 1
ATOM 563 C CA . GLU A 1 71 ? 0.381 13.155 13.635 1.00 96.56 71 GLU A CA 1
ATOM 564 C C . GLU A 1 71 ? 1.844 12.730 13.801 1.00 96.56 71 GLU A C 1
ATOM 566 O O . GLU A 1 71 ? 2.312 12.507 14.918 1.00 96.56 71 GLU A O 1
ATOM 571 N N . ALA A 1 72 ? 2.547 12.568 12.680 1.00 96.12 72 ALA A N 1
ATOM 572 C CA . ALA A 1 72 ? 3.962 12.217 12.663 1.00 96.12 72 ALA A CA 1
ATOM 573 C C . ALA A 1 72 ? 4.809 13.342 12.056 1.00 96.12 72 ALA A C 1
ATOM 575 O O . ALA A 1 72 ? 5.761 13.786 12.690 1.00 96.12 72 ALA A O 1
ATOM 576 N N . GLU A 1 73 ? 4.481 13.785 10.837 1.00 95.25 73 GLU A N 1
ATOM 577 C CA . GLU A 1 73 ? 5.219 14.834 10.119 1.00 95.25 73 GLU A CA 1
ATOM 578 C C . GLU A 1 73 ? 4.339 15.428 9.006 1.00 95.25 73 GLU A C 1
ATOM 580 O O . GLU A 1 73 ? 4.035 14.747 8.024 1.00 95.25 73 GLU A O 1
ATOM 585 N N . GLY A 1 74 ? 3.931 16.695 9.136 1.00 92.12 74 GLY A N 1
ATOM 586 C CA . GLY A 1 74 ? 3.107 17.376 8.131 1.00 92.12 74 GLY A CA 1
ATOM 587 C C . GLY A 1 74 ? 1.813 16.602 7.819 1.00 92.12 74 GLY A C 1
ATOM 588 O O . GLY A 1 74 ? 1.060 16.286 8.738 1.00 92.12 74 GLY A O 1
ATOM 589 N N . PRO A 1 75 ? 1.529 16.240 6.550 1.00 93.75 75 PRO A N 1
ATOM 590 C CA . PRO A 1 75 ? 0.335 15.460 6.208 1.00 93.75 75 PRO A CA 1
ATOM 591 C C . PRO A 1 75 ? 0.434 13.975 6.607 1.00 93.75 75 PRO A C 1
ATOM 593 O O . PRO A 1 75 ? -0.523 13.221 6.410 1.00 93.75 75 PRO A O 1
ATOM 596 N N . ILE A 1 76 ? 1.583 13.525 7.125 1.00 98.12 76 ILE A N 1
ATOM 597 C CA . ILE A 1 76 ? 1.841 12.127 7.464 1.00 98.12 76 ILE A CA 1
ATOM 598 C C . ILE A 1 76 ? 1.395 11.847 8.895 1.00 98.12 76 ILE A C 1
ATOM 600 O O . ILE A 1 76 ? 1.810 12.502 9.853 1.00 98.12 76 ILE A O 1
ATOM 604 N N . ARG A 1 77 ? 0.594 10.796 9.046 1.00 98.31 77 ARG A N 1
ATOM 605 C CA . ARG A 1 77 ? 0.091 10.301 10.330 1.00 98.31 77 ARG A CA 1
ATOM 606 C C . ARG A 1 77 ? 0.473 8.839 10.515 1.00 98.31 77 ARG A C 1
ATOM 608 O O . ARG A 1 77 ? 0.865 8.165 9.564 1.00 98.31 77 ARG A O 1
ATOM 615 N N . ARG A 1 78 ? 0.373 8.326 11.737 1.00 98.12 78 ARG A N 1
ATOM 616 C CA . ARG A 1 78 ? 0.675 6.928 12.064 1.00 98.12 78 ARG A CA 1
ATOM 617 C C . ARG A 1 78 ? -0.485 6.293 12.807 1.00 98.12 78 ARG A C 1
ATOM 619 O O . ARG A 1 78 ? -0.997 6.878 13.753 1.00 98.12 78 ARG A O 1
ATOM 626 N N . PHE A 1 79 ? -0.864 5.083 12.404 1.00 97.81 79 PHE A N 1
ATOM 627 C CA . PHE A 1 79 ? -1.901 4.328 13.105 1.00 97.81 79 PHE A CA 1
ATOM 628 C C . PHE A 1 79 ? -1.501 3.999 14.547 1.00 97.81 79 PHE A C 1
ATOM 630 O O . PHE A 1 79 ? -0.382 3.550 14.838 1.00 97.81 79 PHE A O 1
ATOM 637 N N . ASP A 1 80 ? -2.464 4.145 15.448 1.00 97.19 80 ASP A N 1
ATOM 638 C CA . ASP A 1 80 ? -2.242 3.924 16.874 1.00 97.19 80 ASP A CA 1
ATOM 639 C C . ASP A 1 80 ? -2.196 2.448 17.240 1.00 97.19 80 ASP A C 1
ATOM 641 O O . ASP A 1 80 ? -1.520 2.070 18.198 1.00 97.19 80 ASP A O 1
ATOM 645 N N . ASP A 1 81 ? -2.866 1.617 16.449 1.00 96.00 81 ASP A N 1
ATOM 646 C CA . ASP A 1 81 ? -3.045 0.197 16.704 1.00 96.00 81 ASP A CA 1
ATOM 647 C C . ASP A 1 81 ? -2.639 -0.633 15.481 1.00 96.00 81 ASP A C 1
ATOM 649 O O . ASP A 1 81 ? -2.781 -0.219 14.326 1.00 96.00 81 ASP A O 1
ATOM 653 N N . SER A 1 82 ? -2.058 -1.803 15.747 1.00 94.50 82 SER A N 1
ATOM 654 C CA . SER A 1 82 ? -1.586 -2.728 14.713 1.00 94.50 82 SER A CA 1
ATOM 655 C C . SER A 1 82 ? -2.744 -3.426 14.009 1.00 94.50 82 SER A C 1
ATOM 657 O O . SER A 1 82 ? -3.856 -3.500 14.531 1.00 94.50 82 SER A O 1
ATOM 659 N N . ASP A 1 83 ? -2.444 -3.997 12.842 1.00 93.12 83 ASP A N 1
ATOM 660 C CA . ASP A 1 83 ? -3.303 -4.944 12.125 1.00 93.12 83 ASP A CA 1
ATOM 661 C C . ASP A 1 83 ? -4.666 -4.418 11.668 1.00 93.12 83 ASP A C 1
ATOM 663 O O . ASP A 1 83 ? -5.438 -5.194 11.113 1.00 93.12 83 ASP A O 1
ATOM 667 N N . ILE A 1 84 ? -4.956 -3.118 11.816 1.00 93.88 84 ILE A N 1
ATOM 668 C CA . ILE A 1 84 ? -6.216 -2.528 11.341 1.00 93.88 84 ILE A CA 1
ATOM 669 C C . ILE A 1 84 ? -6.417 -2.904 9.874 1.00 93.88 84 ILE A C 1
ATOM 671 O O . ILE A 1 84 ? -7.335 -3.647 9.558 1.00 93.88 84 ILE A O 1
ATOM 675 N N . LEU A 1 85 ? -5.504 -2.504 8.989 1.00 93.75 85 LEU A N 1
ATOM 676 C CA . LEU A 1 85 ? -5.624 -2.789 7.556 1.00 93.75 85 LEU A CA 1
ATOM 677 C C . LEU A 1 85 ? -5.664 -4.293 7.247 1.00 93.75 85 LEU A C 1
ATOM 679 O O . LEU A 1 85 ? -6.448 -4.707 6.400 1.00 93.75 85 LEU A O 1
ATOM 683 N N . TYR A 1 86 ? -4.887 -5.117 7.957 1.00 93.94 86 TYR A N 1
ATOM 684 C CA . TYR A 1 86 ? -4.904 -6.575 7.794 1.00 93.94 86 TYR A CA 1
ATOM 685 C C . TYR A 1 86 ? -6.286 -7.172 8.077 1.00 93.94 86 TYR A C 1
ATOM 687 O O . TYR A 1 86 ? -6.767 -8.008 7.315 1.00 93.94 86 TYR A O 1
ATOM 695 N N . TYR A 1 87 ? -6.961 -6.729 9.136 1.00 91.75 87 TYR A N 1
ATOM 696 C CA . TYR A 1 87 ? -8.263 -7.278 9.502 1.00 91.75 87 TYR A CA 1
ATOM 697 C C . TYR A 1 87 ? -9.380 -6.940 8.514 1.00 91.75 87 TYR A C 1
ATOM 699 O O . TYR A 1 87 ? -10.339 -7.706 8.429 1.00 91.75 87 TYR A O 1
ATOM 707 N N . PHE A 1 88 ? -9.248 -5.852 7.749 1.00 90.25 88 PHE A N 1
ATOM 708 C CA . PHE A 1 88 ? -10.225 -5.465 6.724 1.00 90.25 88 PHE A CA 1
ATOM 709 C C . PHE A 1 88 ? -9.865 -5.937 5.318 1.00 90.25 88 PHE A C 1
ATOM 711 O O . PHE A 1 88 ? -10.753 -6.285 4.546 1.00 90.25 88 PHE A O 1
ATOM 718 N N . LEU A 1 89 ? -8.579 -5.926 4.975 1.00 90.62 89 LEU A N 1
ATOM 719 C CA . LEU A 1 89 ? -8.099 -6.115 3.603 1.00 90.62 89 LEU A CA 1
ATOM 720 C C . LEU A 1 89 ? -7.368 -7.449 3.413 1.00 90.62 89 LEU A C 1
ATOM 722 O O . LEU A 1 89 ? -7.027 -7.818 2.292 1.00 90.62 89 LEU A O 1
ATOM 726 N N . GLY A 1 90 ? -7.138 -8.188 4.498 1.00 91.19 90 GLY A N 1
ATOM 727 C CA . GLY A 1 90 ? -6.517 -9.503 4.480 1.00 91.19 90 GLY A CA 1
ATOM 728 C C . GLY A 1 90 ? -5.023 -9.471 4.170 1.00 91.19 90 GLY A C 1
ATOM 729 O O . GLY A 1 90 ? -4.319 -8.481 4.389 1.00 91.19 90 GLY A O 1
ATOM 730 N N . ASP A 1 91 ? -4.535 -10.600 3.664 1.00 91.69 91 ASP A N 1
ATOM 731 C CA . ASP A 1 91 ? -3.113 -10.905 3.479 1.00 91.69 91 ASP A CA 1
ATOM 732 C C . ASP A 1 91 ? -2.270 -9.845 2.768 1.00 91.69 91 ASP A C 1
ATOM 734 O O . ASP A 1 91 ? -1.150 -9.610 3.241 1.00 91.69 91 ASP A O 1
ATOM 738 N N . PRO A 1 92 ? -2.759 -9.153 1.717 1.00 91.06 92 PRO A N 1
ATOM 739 C CA . PRO A 1 92 ? -1.982 -8.094 1.078 1.00 91.06 92 PRO A CA 1
ATOM 740 C C . PRO A 1 92 ? -1.521 -7.013 2.067 1.00 91.06 92 PRO A C 1
ATOM 742 O O . PRO A 1 92 ? -0.450 -6.428 1.896 1.00 91.06 92 PRO A O 1
ATOM 745 N N . PHE A 1 93 ? -2.286 -6.800 3.144 1.00 94.38 93 PHE A N 1
ATOM 746 C CA . PHE A 1 93 ? -2.013 -5.791 4.162 1.00 94.38 93 PHE A CA 1
ATOM 747 C C . PHE A 1 93 ? -1.449 -6.349 5.480 1.00 94.38 93 PHE A C 1
ATOM 749 O O . PHE A 1 93 ? -1.174 -5.576 6.396 1.00 94.38 93 PHE A O 1
ATOM 756 N N . LYS A 1 94 ? -1.183 -7.660 5.577 1.00 93.19 94 LYS A N 1
ATOM 757 C CA . LYS A 1 94 ? -0.671 -8.313 6.802 1.00 93.19 94 LYS A CA 1
ATOM 758 C C . LYS A 1 94 ? 0.638 -7.714 7.319 1.00 93.19 94 LYS A C 1
ATOM 760 O O . LYS A 1 94 ? 0.859 -7.604 8.521 1.00 93.19 94 LYS A O 1
ATOM 765 N N . ASN A 1 95 ? 1.508 -7.306 6.400 1.00 92.56 95 ASN A N 1
ATOM 766 C CA . ASN A 1 95 ? 2.820 -6.765 6.744 1.00 92.56 95 ASN A CA 1
ATOM 767 C C . ASN A 1 95 ? 2.783 -5.289 7.164 1.00 92.56 95 ASN A C 1
ATOM 769 O O . ASN A 1 95 ? 3.831 -4.764 7.523 1.00 92.56 95 ASN A O 1
ATOM 773 N N . PHE A 1 96 ? 1.631 -4.613 7.125 1.00 95.31 96 PHE A N 1
ATOM 774 C CA . PHE A 1 96 ? 1.522 -3.205 7.505 1.00 95.31 96 PHE A CA 1
ATOM 775 C C . PHE A 1 96 ? 1.155 -3.066 8.988 1.00 95.31 96 PHE A C 1
ATOM 777 O O . PHE A 1 96 ? -0.005 -2.876 9.355 1.00 95.31 96 PHE A O 1
ATOM 784 N N . HIS A 1 97 ? 2.161 -3.186 9.855 1.00 93.19 97 HIS A N 1
ATOM 785 C CA . HIS A 1 97 ? 2.012 -3.083 11.307 1.00 93.19 97 HIS A CA 1
ATOM 786 C C . HIS A 1 97 ? 2.155 -1.625 11.760 1.00 93.19 97 HIS A C 1
ATOM 788 O O . HIS A 1 97 ? 3.260 -1.087 11.783 1.00 93.19 97 HIS A O 1
ATOM 794 N N . ARG A 1 98 ? 1.040 -0.988 12.143 1.00 95.88 98 ARG A N 1
ATOM 795 C CA . ARG A 1 98 ? 0.981 0.441 12.526 1.00 95.88 98 ARG A CA 1
ATOM 796 C C . ARG A 1 98 ? 1.667 1.352 11.498 1.00 95.88 98 ARG A C 1
ATOM 798 O O . ARG A 1 98 ? 2.597 2.086 11.863 1.00 95.88 98 ARG A O 1
ATOM 805 N N . PRO A 1 99 ? 1.260 1.271 10.219 1.00 97.69 99 PRO A N 1
ATOM 806 C CA . PRO A 1 99 ? 1.955 1.978 9.163 1.00 97.69 99 PRO A CA 1
ATOM 807 C C . PRO A 1 99 ? 1.812 3.492 9.343 1.00 97.69 99 PRO A C 1
ATOM 809 O O . PRO A 1 99 ? 0.865 3.995 9.956 1.00 97.69 99 PRO A O 1
ATOM 812 N N . TYR A 1 100 ? 2.766 4.215 8.780 1.00 98.44 100 TYR A N 1
ATOM 813 C CA . TYR A 1 100 ? 2.588 5.611 8.427 1.00 98.44 100 TYR A CA 1
ATOM 814 C C . TYR A 1 100 ? 1.663 5.698 7.225 1.00 98.44 100 TYR A C 1
ATOM 816 O O . TYR A 1 100 ? 1.645 4.798 6.379 1.00 98.44 100 TYR A O 1
ATOM 824 N N . TYR A 1 101 ? 0.912 6.782 7.139 1.00 98.19 101 TYR A N 1
ATOM 825 C CA . TYR A 1 101 ? 0.026 7.014 6.022 1.00 98.19 101 TYR A CA 1
ATOM 826 C C . TYR A 1 101 ? -0.116 8.492 5.692 1.00 98.19 101 TYR A C 1
ATOM 828 O O . TYR A 1 101 ? 0.086 9.359 6.540 1.00 98.19 101 TYR A O 1
ATOM 836 N N . ALA A 1 102 ? -0.512 8.749 4.453 1.00 97.94 102 ALA A N 1
ATOM 837 C CA . ALA A 1 102 ? -0.992 10.038 3.987 1.00 97.94 102 ALA A CA 1
ATOM 838 C C . ALA A 1 102 ? -2.242 9.820 3.127 1.00 97.94 102 ALA A C 1
ATOM 840 O O . ALA A 1 102 ? -2.400 8.769 2.498 1.00 97.94 102 ALA A O 1
ATOM 841 N N . VAL A 1 103 ? -3.138 10.805 3.115 1.00 97.00 103 VAL A N 1
ATOM 842 C CA . VAL A 1 103 ? -4.294 10.826 2.212 1.00 97.00 103 VAL A CA 1
ATOM 843 C C . VAL A 1 103 ? -4.009 11.848 1.121 1.00 97.00 103 VAL A C 1
ATOM 845 O O . VAL A 1 103 ? -3.799 13.020 1.420 1.00 97.00 103 VAL A O 1
ATOM 848 N N . ILE A 1 104 ? -3.977 11.394 -0.128 1.00 94.62 104 ILE A N 1
ATOM 849 C CA . ILE A 1 104 ? -3.662 12.207 -1.304 1.00 94.62 104 ILE A CA 1
ATOM 850 C C . ILE A 1 104 ? -4.835 12.062 -2.263 1.00 94.62 104 ILE A C 1
ATOM 852 O O . ILE A 1 104 ? -5.155 10.949 -2.683 1.00 94.62 104 ILE A O 1
ATOM 856 N N . GLU A 1 105 ? -5.498 13.174 -2.578 1.00 92.62 105 GLU A N 1
ATOM 857 C CA . GLU A 1 105 ? -6.738 13.187 -3.363 1.00 92.62 105 GLU A CA 1
ATOM 858 C C . GLU A 1 105 ? -7.787 12.226 -2.777 1.00 92.62 105 GLU A C 1
ATOM 860 O O . GLU A 1 105 ? -8.289 12.450 -1.681 1.00 92.62 105 GLU A O 1
ATOM 865 N N . ASN A 1 106 ? -8.118 11.143 -3.479 1.00 95.00 106 ASN A N 1
ATOM 866 C CA . ASN A 1 106 ? -9.032 10.095 -3.035 1.00 95.00 106 ASN A CA 1
ATOM 867 C C . ASN A 1 106 ? -8.316 8.781 -2.678 1.00 95.00 106 ASN A C 1
ATOM 869 O O . ASN A 1 106 ? -8.972 7.742 -2.620 1.00 95.00 106 ASN A O 1
ATOM 873 N N . HIS A 1 107 ? -7.008 8.803 -2.415 1.00 96.31 107 HIS A N 1
ATOM 874 C CA . HIS A 1 107 ? -6.221 7.616 -2.085 1.00 96.31 107 HIS A CA 1
ATOM 875 C C . HIS A 1 107 ? -5.595 7.700 -0.693 1.00 96.31 107 HIS A C 1
ATOM 877 O O . HIS A 1 107 ? -5.013 8.708 -0.301 1.00 96.31 107 HIS A O 1
ATOM 883 N N . LEU A 1 108 ? -5.674 6.596 0.044 1.00 97.44 108 LEU A N 1
ATOM 884 C CA . LEU A 1 108 ? -4.896 6.350 1.250 1.00 97.44 108 LEU A CA 1
ATOM 885 C C . LEU A 1 108 ? -3.612 5.617 0.858 1.00 97.44 108 LEU A C 1
ATOM 887 O O . LEU A 1 108 ? -3.671 4.498 0.352 1.00 97.44 108 LEU A O 1
ATOM 891 N N . VAL A 1 109 ? -2.462 6.233 1.119 1.00 97.50 109 VAL A N 1
ATOM 892 C CA . VAL A 1 109 ? -1.138 5.645 0.881 1.00 97.50 109 VAL A CA 1
ATOM 893 C C . VAL A 1 109 ? -0.518 5.267 2.217 1.00 97.50 109 VAL A C 1
ATOM 895 O O . VAL A 1 109 ? -0.471 6.099 3.118 1.00 97.50 109 VAL A O 1
ATOM 898 N N . VAL A 1 110 ? -0.049 4.027 2.359 1.00 98.00 110 VAL A N 1
ATOM 899 C CA . VAL A 1 110 ? 0.467 3.459 3.615 1.00 98.00 110 VAL A CA 1
ATOM 900 C C . VAL A 1 110 ? 1.848 2.836 3.428 1.00 98.00 110 VAL A C 1
ATOM 902 O O . VAL A 1 110 ? 2.113 2.211 2.406 1.00 98.00 110 VAL A O 1
ATOM 905 N N . ALA A 1 111 ? 2.725 2.960 4.423 1.00 97.69 111 ALA A N 1
ATOM 906 C CA . ALA A 1 111 ? 4.021 2.281 4.477 1.00 97.69 111 ALA A CA 1
ATOM 907 C C . ALA A 1 111 ? 4.473 2.102 5.926 1.00 97.69 111 ALA A C 1
ATOM 909 O O . ALA A 1 111 ? 4.157 2.911 6.790 1.00 97.69 111 ALA A O 1
ATOM 910 N N . ASN A 1 112 ? 5.283 1.083 6.204 1.00 96.50 112 ASN A N 1
ATOM 911 C CA . ASN A 1 112 ? 5.829 0.894 7.556 1.00 96.50 112 ASN A CA 1
ATOM 912 C C . ASN A 1 112 ? 6.885 1.933 7.942 1.00 96.50 112 ASN A C 1
ATOM 914 O O . ASN A 1 112 ? 7.110 2.158 9.127 1.00 96.50 112 ASN A O 1
ATOM 918 N N . ASN A 1 113 ? 7.516 2.566 6.952 1.00 95.56 113 ASN A N 1
ATOM 919 C CA . ASN A 1 113 ? 8.616 3.497 7.152 1.00 95.56 113 ASN A CA 1
ATOM 920 C C . ASN A 1 113 ? 8.185 4.919 6.784 1.00 95.56 113 ASN A C 1
ATOM 922 O O . ASN A 1 113 ? 7.734 5.167 5.664 1.00 95.56 113 ASN A O 1
ATOM 926 N N . LEU A 1 114 ? 8.389 5.865 7.705 1.00 96.69 114 LEU A N 1
ATOM 927 C CA . LEU A 1 114 ? 8.101 7.290 7.495 1.00 96.69 114 LEU A CA 1
ATOM 928 C C . LEU A 1 114 ? 8.829 7.839 6.259 1.00 96.69 114 LEU A C 1
ATOM 930 O O . LEU A 1 114 ? 8.242 8.528 5.427 1.00 96.69 114 LEU A O 1
ATOM 934 N N . SER A 1 115 ? 10.097 7.457 6.090 1.00 95.81 115 SER A N 1
ATOM 935 C CA . SER A 1 115 ? 10.924 7.862 4.950 1.00 95.81 115 SER A CA 1
ATOM 936 C C . SER A 1 115 ? 10.361 7.402 3.600 1.00 95.81 115 SER A C 1
ATOM 938 O O . SER A 1 115 ? 10.582 8.081 2.597 1.00 95.81 115 SER A O 1
ATOM 940 N N . ALA A 1 116 ? 9.631 6.281 3.560 1.00 95.88 116 ALA A N 1
ATOM 941 C CA . ALA A 1 116 ? 9.005 5.771 2.345 1.00 95.88 116 ALA A CA 1
ATOM 942 C C . ALA A 1 116 ? 7.795 6.623 1.937 1.00 95.88 116 ALA A C 1
ATOM 944 O O . ALA A 1 116 ? 7.721 7.021 0.776 1.00 95.88 116 ALA A O 1
ATOM 945 N N . ILE A 1 117 ? 6.910 6.976 2.882 1.00 96.25 117 ILE A N 1
ATOM 946 C CA . ILE A 1 117 ? 5.797 7.908 2.616 1.00 96.25 117 ILE A CA 1
ATOM 947 C C . ILE A 1 117 ? 6.334 9.277 2.208 1.00 96.25 117 ILE A C 1
ATOM 949 O O . ILE A 1 117 ? 5.902 9.824 1.200 1.00 96.25 117 ILE A O 1
ATOM 953 N N . ARG A 1 118 ? 7.321 9.811 2.935 1.00 95.81 118 ARG A N 1
ATOM 954 C CA . ARG A 1 118 ? 7.903 11.123 2.626 1.00 95.81 118 ARG A CA 1
ATOM 955 C C . ARG A 1 118 ? 8.497 11.177 1.220 1.00 95.81 118 ARG A C 1
ATOM 957 O O . ARG A 1 118 ? 8.279 12.136 0.490 1.00 95.81 118 ARG A O 1
ATOM 964 N N . ARG A 1 119 ? 9.235 10.135 0.823 1.00 94.31 119 ARG A N 1
ATOM 965 C CA . ARG A 1 119 ? 9.785 10.018 -0.534 1.00 94.31 119 ARG A CA 1
ATOM 966 C C . ARG A 1 119 ? 8.678 9.900 -1.579 1.00 94.31 119 ARG A C 1
ATOM 968 O O . ARG A 1 119 ? 8.771 10.547 -2.613 1.00 94.31 119 ARG A O 1
ATOM 975 N N . PHE A 1 120 ? 7.642 9.110 -1.304 1.00 94.12 120 PHE A N 1
ATOM 976 C CA . PHE A 1 120 ? 6.492 8.990 -2.195 1.00 94.12 120 PHE A CA 1
ATOM 977 C C . PHE A 1 120 ? 5.798 10.342 -2.409 1.00 94.12 120 PHE A C 1
ATOM 979 O O . PHE A 1 120 ? 5.588 10.731 -3.553 1.00 94.12 120 PHE A O 1
ATOM 986 N N . LEU A 1 121 ? 5.511 11.078 -1.330 1.00 94.56 121 LEU A N 1
ATOM 987 C CA . LEU A 1 121 ? 4.895 12.407 -1.387 1.00 94.56 121 LEU A CA 1
ATOM 988 C C . LEU A 1 121 ? 5.748 13.395 -2.182 1.00 94.56 121 LEU A C 1
ATOM 990 O O . LEU A 1 121 ? 5.247 14.016 -3.111 1.00 94.56 121 LEU A O 1
ATOM 994 N N . LYS A 1 122 ? 7.054 13.457 -1.899 1.00 94.69 122 LYS A N 1
ATOM 995 C CA . LYS A 1 122 ? 7.982 14.319 -2.638 1.00 94.69 122 LYS A CA 1
ATOM 996 C C . LYS A 1 122 ? 7.989 14.006 -4.138 1.00 94.69 122 LYS A C 1
ATOM 998 O O . LYS A 1 122 ? 7.983 14.917 -4.958 1.00 94.69 122 LYS A O 1
ATOM 1003 N N . ASN A 1 123 ? 8.008 12.727 -4.506 1.00 92.50 123 ASN A N 1
ATOM 1004 C CA . ASN A 1 123 ? 7.972 12.320 -5.910 1.00 92.50 123 ASN A CA 1
ATOM 1005 C C . ASN A 1 123 ? 6.625 12.658 -6.564 1.00 92.50 123 ASN A C 1
ATOM 1007 O O . ASN A 1 123 ? 6.599 13.081 -7.715 1.00 92.50 123 ASN A O 1
ATOM 1011 N N . TYR A 1 124 ? 5.521 12.516 -5.829 1.00 92.75 124 TYR A N 1
ATOM 1012 C CA . TYR A 1 124 ? 4.190 12.898 -6.295 1.00 92.75 124 TYR A CA 1
ATOM 1013 C C . TYR A 1 124 ? 4.092 14.404 -6.574 1.00 92.75 124 TYR A C 1
ATOM 1015 O O . TYR A 1 124 ? 3.684 14.802 -7.663 1.00 92.75 124 TYR A O 1
ATOM 1023 N N . GLU A 1 125 ? 4.534 15.231 -5.625 1.00 92.50 125 GLU A N 1
ATOM 1024 C CA . GLU A 1 125 ? 4.553 16.695 -5.733 1.00 92.50 125 GLU A CA 1
ATOM 1025 C C . GLU A 1 125 ? 5.440 17.173 -6.888 1.00 92.50 125 GLU A C 1
ATOM 1027 O O . GLU A 1 125 ? 5.027 18.015 -7.683 1.00 92.50 125 GLU A O 1
ATOM 1032 N N . ASN A 1 126 ? 6.628 16.578 -7.035 1.00 93.25 126 ASN A N 1
ATOM 1033 C CA . ASN A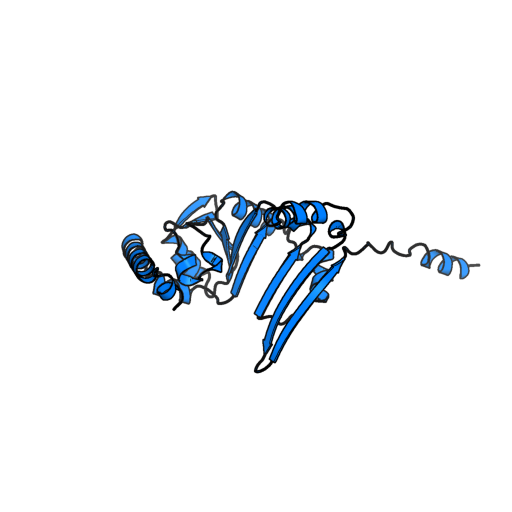 1 126 ? 7.560 16.890 -8.122 1.00 93.25 126 ASN A CA 1
ATOM 1034 C C . ASN A 1 126 ? 7.157 16.283 -9.470 1.00 93.25 126 ASN A C 1
ATOM 1036 O O . ASN A 1 126 ? 7.869 16.470 -10.455 1.00 93.25 126 ASN A O 1
ATOM 1040 N N . GLN A 1 127 ? 6.053 15.533 -9.522 1.00 88.06 127 GLN A N 1
ATOM 1041 C CA . GLN A 1 127 ? 5.610 14.809 -10.711 1.00 88.06 127 GLN A CA 1
ATOM 1042 C C . GLN A 1 127 ? 6.656 13.812 -11.257 1.00 88.06 127 GLN A C 1
ATOM 1044 O O . GLN A 1 127 ? 6.630 13.452 -12.434 1.00 88.06 127 GLN A O 1
ATOM 1049 N N . ASP A 1 128 ? 7.541 13.320 -10.387 1.00 88.62 128 ASP A N 1
ATOM 1050 C CA . ASP A 1 128 ? 8.549 12.296 -10.673 1.00 88.62 128 ASP A CA 1
ATOM 1051 C C . ASP A 1 128 ? 7.931 10.899 -10.517 1.00 88.62 128 ASP A C 1
ATOM 1053 O O . ASP A 1 128 ? 8.144 10.168 -9.542 1.00 88.62 128 ASP A O 1
ATOM 1057 N N . LEU A 1 129 ? 7.056 10.569 -11.465 1.00 86.06 129 LEU A N 1
ATOM 1058 C CA . LEU A 1 129 ? 6.253 9.354 -11.461 1.00 86.06 129 LEU A CA 1
ATOM 1059 C C . LEU A 1 129 ? 6.566 8.496 -12.685 1.00 86.06 129 LEU A C 1
ATOM 1061 O O . LEU A 1 129 ? 6.713 8.991 -13.801 1.00 86.06 129 LEU A O 1
ATOM 1065 N N . LEU A 1 130 ? 6.584 7.174 -12.493 1.00 83.81 130 LEU A N 1
ATOM 1066 C CA . LEU A 1 130 ? 6.881 6.229 -13.571 1.00 83.81 130 LEU A CA 1
ATOM 1067 C C . LEU A 1 130 ? 5.931 6.389 -14.767 1.00 83.81 130 LEU A C 1
ATOM 1069 O O . LEU A 1 130 ? 6.367 6.261 -15.910 1.00 83.81 130 LEU A O 1
ATOM 1073 N N . ASN A 1 131 ? 4.660 6.719 -14.512 1.00 81.50 131 ASN A N 1
ATOM 1074 C CA . ASN A 1 131 ? 3.642 6.910 -15.546 1.00 81.50 131 ASN A CA 1
ATOM 1075 C C . ASN A 1 131 ? 3.931 8.067 -16.514 1.00 81.50 131 ASN A C 1
ATOM 1077 O O . ASN A 1 131 ? 3.305 8.121 -17.566 1.00 81.50 131 ASN A O 1
ATOM 1081 N N . ARG A 1 132 ? 4.878 8.948 -16.181 1.00 82.69 132 ARG A N 1
ATOM 1082 C CA . ARG A 1 132 ? 5.301 10.080 -17.014 1.00 82.69 132 ARG A CA 1
ATOM 1083 C C . ARG A 1 132 ? 6.571 9.817 -17.813 1.00 82.69 132 ARG A C 1
ATOM 1085 O O . ARG A 1 132 ? 6.987 10.671 -18.580 1.00 82.69 132 ARG A O 1
ATOM 1092 N N . THR A 1 133 ? 7.201 8.658 -17.638 1.00 84.25 133 THR A N 1
ATOM 1093 C CA . THR A 1 133 ? 8.388 8.306 -18.424 1.00 84.25 133 THR A CA 1
ATOM 1094 C C . THR A 1 133 ? 7.973 7.800 -19.803 1.00 84.25 133 THR A C 1
ATOM 1096 O O . THR A 1 133 ? 7.104 6.931 -19.889 1.00 84.25 133 THR A O 1
ATOM 1099 N N . ASP A 1 134 ? 8.629 8.270 -20.870 1.00 83.62 134 ASP A N 1
ATOM 1100 C CA . ASP A 1 134 ? 8.330 7.857 -22.255 1.00 83.62 134 ASP A CA 1
ATOM 1101 C C . ASP A 1 134 ? 8.320 6.335 -22.405 1.00 83.62 134 ASP A C 1
ATOM 1103 O O . ASP A 1 134 ? 7.412 5.751 -22.987 1.00 83.62 134 ASP A O 1
ATOM 1107 N N . LYS A 1 135 ? 9.286 5.666 -21.766 1.00 83.88 135 LYS A N 1
ATOM 1108 C CA . LYS A 1 135 ? 9.390 4.203 -21.763 1.00 83.88 135 LYS A CA 1
ATOM 1109 C C . LYS A 1 135 ? 8.156 3.535 -21.157 1.00 83.88 135 LYS A C 1
ATOM 1111 O O . LYS A 1 135 ? 7.702 2.522 -21.682 1.00 83.88 135 LYS A O 1
ATOM 1116 N N . ASN A 1 136 ? 7.614 4.082 -20.066 1.00 83.50 136 ASN A N 1
ATOM 1117 C CA . ASN A 1 136 ? 6.392 3.547 -19.475 1.00 83.50 136 ASN A CA 1
ATOM 1118 C C . ASN A 1 136 ? 5.180 3.854 -20.347 1.00 83.50 136 ASN A C 1
ATOM 1120 O O . ASN A 1 136 ? 4.326 2.992 -20.490 1.00 83.50 136 ASN A O 1
ATOM 1124 N N . ILE A 1 137 ? 5.105 5.045 -20.941 1.00 85.00 137 ILE A N 1
ATOM 1125 C CA . ILE A 1 137 ? 4.018 5.405 -21.856 1.00 85.00 137 ILE A CA 1
ATOM 1126 C C . ILE A 1 137 ? 3.983 4.419 -23.031 1.00 85.00 137 ILE A C 1
ATOM 1128 O O . ILE A 1 137 ? 2.947 3.799 -23.264 1.00 85.00 137 ILE A O 1
ATOM 1132 N N . SER A 1 138 ? 5.120 4.173 -23.691 1.00 84.44 138 SER A N 1
ATOM 1133 C CA . SER A 1 138 ? 5.230 3.164 -24.754 1.00 84.44 138 SER A CA 1
ATOM 1134 C C . SER A 1 138 ? 4.900 1.754 -24.258 1.00 84.44 138 SER A C 1
ATOM 1136 O O . SER A 1 138 ? 4.287 0.980 -24.981 1.00 84.44 138 SER A O 1
ATOM 1138 N N . PHE A 1 139 ? 5.279 1.391 -23.028 1.00 85.31 139 PHE A N 1
ATOM 1139 C CA . PHE A 1 139 ? 4.948 0.079 -22.463 1.00 85.31 139 PHE A CA 1
ATOM 1140 C C . PHE A 1 139 ? 3.441 -0.103 -22.249 1.00 85.31 139 PHE A C 1
ATOM 1142 O O . PHE A 1 139 ? 2.895 -1.149 -22.590 1.00 85.31 139 PHE A O 1
ATOM 1149 N N . GLN A 1 140 ? 2.769 0.916 -21.708 1.00 83.88 140 GLN A N 1
ATOM 1150 C CA . GLN A 1 140 ? 1.340 0.885 -21.387 1.00 83.88 140 GLN A CA 1
ATOM 1151 C C . GLN A 1 140 ? 0.452 0.795 -22.634 1.00 83.88 140 GLN A C 1
ATOM 1153 O O . GLN A 1 140 ? -0.642 0.253 -22.543 1.00 83.88 140 GLN A O 1
ATOM 1158 N N . GLN A 1 141 ? 0.924 1.240 -23.805 1.00 82.88 141 GLN A N 1
ATOM 1159 C CA . GLN A 1 141 ? 0.186 1.112 -25.073 1.00 82.88 141 GLN A CA 1
ATOM 1160 C C . GLN A 1 141 ? -0.143 -0.341 -25.453 1.00 82.88 141 GLN A C 1
ATOM 1162 O O . GLN A 1 141 ? -1.092 -0.578 -26.194 1.00 82.88 141 GLN A O 1
ATOM 1167 N N . TYR A 1 142 ? 0.616 -1.310 -24.938 1.00 80.19 142 TYR A N 1
ATOM 1168 C CA . TYR A 1 142 ? 0.419 -2.740 -25.204 1.00 80.19 142 TYR A CA 1
ATOM 1169 C C . TYR A 1 142 ? -0.333 -3.460 -24.077 1.00 80.19 142 TYR A C 1
ATOM 1171 O O . TYR A 1 142 ? -0.499 -4.682 -24.103 1.00 80.19 142 TYR A O 1
ATOM 1179 N N . LEU A 1 143 ? -0.774 -2.711 -23.066 1.00 82.06 143 LEU A N 1
ATOM 1180 C CA . LEU A 1 143 ? -1.550 -3.226 -21.953 1.00 82.06 143 LEU A CA 1
ATOM 1181 C C . LEU A 1 14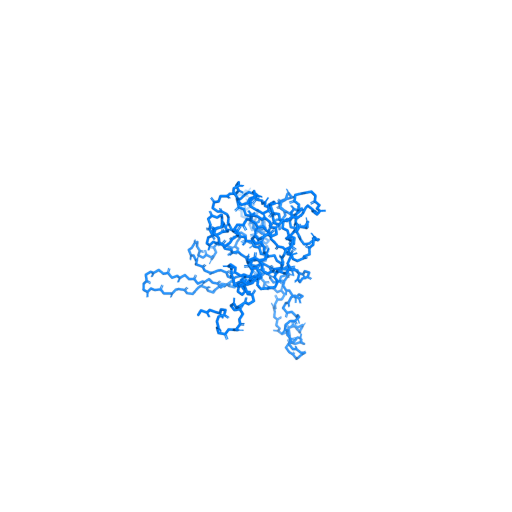3 ? -3.041 -3.047 -22.225 1.00 82.06 143 LEU A C 1
ATOM 1183 O O . LEU A 1 143 ? -3.479 -2.056 -22.802 1.00 82.06 143 LEU A O 1
ATOM 1187 N N . SER A 1 144 ? -3.840 -4.021 -21.794 1.00 75.38 144 SER A N 1
ATOM 1188 C CA . SER A 1 144 ? -5.292 -3.899 -21.845 1.00 75.38 144 SER A CA 1
ATOM 1189 C C . SER A 1 144 ? -5.741 -2.803 -20.882 1.00 75.38 144 SER A C 1
ATOM 1191 O O . SER A 1 144 ? -5.326 -2.781 -19.721 1.00 75.38 144 SER A O 1
ATOM 1193 N N . ASN A 1 145 ? -6.660 -1.952 -21.344 1.00 68.75 145 ASN A N 1
ATOM 1194 C CA . ASN A 1 145 ? -7.362 -0.974 -20.506 1.00 68.75 145 ASN A CA 1
ATOM 1195 C C . ASN A 1 145 ? -8.406 -1.630 -19.581 1.00 68.75 145 ASN A C 1
ATOM 1197 O O . ASN A 1 145 ? -9.004 -0.958 -18.744 1.00 68.75 145 ASN A O 1
ATOM 1201 N N . GLN A 1 146 ? -8.653 -2.932 -19.747 1.00 66.44 146 GLN A N 1
ATOM 1202 C CA . GLN A 1 146 ? -9.601 -3.714 -18.961 1.00 66.44 146 GLN A CA 1
ATOM 1203 C C . GLN A 1 146 ? -8.860 -4.849 -18.255 1.00 66.44 146 GLN A C 1
ATOM 1205 O O . GLN A 1 146 ? -8.377 -5.787 -18.899 1.00 66.44 146 GLN A O 1
ATOM 1210 N N . GLY A 1 147 ? -8.777 -4.762 -16.928 1.00 65.38 147 GLY A N 1
ATOM 1211 C CA . GLY A 1 147 ? -8.151 -5.765 -16.075 1.00 65.38 147 GLY A CA 1
ATOM 1212 C C . GLY A 1 147 ? -8.630 -5.657 -14.637 1.00 65.38 147 GLY A C 1
ATOM 1213 O O . GLY A 1 147 ? -8.829 -4.559 -14.124 1.00 65.38 147 GLY A O 1
ATOM 1214 N N . ASN A 1 148 ? -8.806 -6.809 -13.993 1.00 75.56 148 ASN A N 1
ATOM 1215 C CA . ASN A 1 148 ? -9.216 -6.889 -12.591 1.00 75.56 148 ASN A CA 1
ATOM 1216 C C . ASN A 1 148 ? -7.984 -6.933 -11.681 1.00 75.56 148 ASN A C 1
ATOM 1218 O O . ASN A 1 148 ? -7.998 -6.393 -10.578 1.00 75.56 148 ASN A O 1
ATOM 1222 N N . ILE A 1 149 ? -6.914 -7.587 -12.146 1.00 83.50 149 ILE A N 1
ATOM 1223 C CA . ILE A 1 149 ? -5.638 -7.695 -11.438 1.00 83.50 149 ILE A CA 1
ATOM 1224 C C . ILE A 1 149 ? -4.514 -7.365 -12.414 1.00 83.50 149 ILE A C 1
ATOM 1226 O O . ILE A 1 149 ? -4.458 -7.913 -13.516 1.00 83.50 149 ILE A O 1
ATOM 1230 N N . PHE A 1 150 ? -3.604 -6.493 -11.986 1.00 87.56 150 PHE A N 1
ATOM 1231 C CA . PHE A 1 150 ? -2.451 -6.058 -12.761 1.00 87.56 150 PHE A CA 1
ATOM 1232 C C . PHE A 1 150 ? -1.168 -6.214 -11.946 1.00 87.56 150 PHE A C 1
ATOM 1234 O O . PHE A 1 150 ? -1.041 -5.654 -10.857 1.00 87.56 150 PHE A O 1
ATOM 1241 N N . TYR A 1 151 ? -0.206 -6.945 -12.498 1.00 87.50 151 TYR A N 1
ATOM 1242 C CA . TYR A 1 151 ? 1.151 -7.044 -11.979 1.00 87.50 151 TYR A CA 1
ATOM 1243 C C . TYR A 1 151 ? 2.117 -6.394 -12.949 1.00 87.50 151 TYR A C 1
ATOM 1245 O O . TYR A 1 151 ? 2.029 -6.600 -14.159 1.00 87.50 151 TYR A O 1
ATOM 1253 N N . PHE A 1 152 ? 3.081 -5.661 -12.402 1.00 88.44 152 PHE A N 1
ATOM 1254 C CA . PHE A 1 152 ? 4.122 -5.022 -13.182 1.00 88.44 152 PHE A CA 1
ATOM 1255 C C . PHE A 1 152 ? 5.455 -5.043 -12.442 1.00 88.44 152 PHE A C 1
ATOM 1257 O O . PHE A 1 152 ? 5.539 -4.717 -11.258 1.00 88.44 152 PHE A O 1
ATOM 1264 N N . ILE A 1 153 ? 6.503 -5.414 -13.169 1.00 85.44 153 ILE A N 1
ATOM 1265 C CA . ILE A 1 153 ? 7.880 -5.440 -12.696 1.00 85.44 153 ILE A CA 1
ATOM 1266 C C . ILE A 1 153 ? 8.682 -4.500 -13.587 1.00 85.44 153 ILE A C 1
ATOM 1268 O O . ILE A 1 153 ? 8.932 -4.805 -14.752 1.00 85.44 153 ILE A O 1
ATOM 1272 N N . HIS A 1 154 ? 9.118 -3.373 -13.023 1.00 83.31 154 HIS A N 1
ATOM 1273 C CA . HIS A 1 154 ? 10.078 -2.488 -13.675 1.00 83.31 154 HIS A CA 1
ATOM 1274 C C . HIS A 1 154 ? 11.489 -3.003 -13.418 1.00 83.31 154 HIS A C 1
ATOM 1276 O O . HIS A 1 154 ? 11.948 -3.041 -12.274 1.00 83.31 154 HIS A O 1
ATOM 1282 N N . ASN A 1 155 ? 12.187 -3.413 -14.467 1.00 80.69 155 ASN A N 1
ATOM 1283 C CA . ASN A 1 155 ? 13.433 -4.151 -14.331 1.00 80.69 155 ASN A CA 1
ATOM 1284 C C . ASN A 1 155 ? 14.536 -3.356 -13.610 1.00 80.69 155 ASN A C 1
ATOM 1286 O O . ASN A 1 155 ? 15.095 -3.820 -12.612 1.00 80.69 155 ASN A O 1
ATOM 1290 N N . SER A 1 156 ? 14.792 -2.123 -14.055 1.00 75.12 156 SER A N 1
ATOM 1291 C CA . SER A 1 156 ? 15.861 -1.282 -13.501 1.00 75.12 156 SER A CA 1
ATOM 1292 C C . SER A 1 156 ? 15.676 -0.996 -12.006 1.00 75.12 156 SER A C 1
ATOM 1294 O O . SER A 1 156 ? 16.660 -0.931 -11.272 1.00 75.12 156 SER A O 1
ATOM 1296 N N . ASN A 1 157 ? 14.426 -0.933 -11.535 1.00 75.38 157 ASN A N 1
ATOM 1297 C CA . ASN A 1 157 ? 14.090 -0.687 -10.130 1.00 75.38 157 ASN A CA 1
ATOM 1298 C C . ASN A 1 157 ? 13.893 -1.967 -9.301 1.00 75.38 157 ASN A C 1
ATOM 1300 O O . ASN A 1 157 ? 13.770 -1.883 -8.081 1.00 75.38 157 ASN A O 1
ATOM 1304 N N . SER A 1 158 ? 13.843 -3.143 -9.932 1.00 78.06 158 SER A N 1
ATOM 1305 C CA . SER A 1 158 ? 13.541 -4.415 -9.260 1.00 78.06 158 SER A CA 1
ATOM 1306 C C . SER A 1 158 ? 14.750 -5.327 -9.106 1.00 78.06 158 SER A C 1
ATOM 1308 O O . SER A 1 158 ? 14.650 -6.321 -8.398 1.00 78.06 158 SER A O 1
ATOM 1310 N N . LYS A 1 159 ? 15.911 -5.000 -9.691 1.00 79.25 159 LYS A N 1
ATOM 1311 C CA . LYS A 1 159 ? 17.110 -5.852 -9.613 1.00 79.25 159 LYS A CA 1
ATOM 1312 C C . LYS A 1 159 ? 17.498 -6.217 -8.175 1.00 79.25 159 LYS A C 1
ATOM 1314 O O . LYS A 1 159 ? 17.730 -7.392 -7.899 1.00 79.25 159 LYS A O 1
ATOM 1319 N N . SER A 1 160 ? 17.554 -5.235 -7.269 1.00 78.50 160 SER A N 1
ATOM 1320 C CA . SER A 1 160 ? 17.852 -5.466 -5.846 1.00 78.50 160 SER A CA 1
ATOM 1321 C C . SER A 1 160 ? 16.780 -6.341 -5.191 1.00 78.50 160 SER A C 1
ATOM 1323 O O . SER A 1 160 ? 17.102 -7.320 -4.520 1.00 78.50 160 SER A O 1
ATOM 1325 N N . VAL A 1 161 ? 15.509 -6.034 -5.454 1.00 82.62 161 VAL A N 1
ATOM 1326 C CA . VAL A 1 161 ? 14.353 -6.752 -4.910 1.00 82.62 161 VAL A CA 1
ATOM 1327 C C . VAL A 1 161 ? 14.359 -8.210 -5.369 1.00 82.62 161 VAL A C 1
ATOM 1329 O O . VAL A 1 161 ? 14.398 -9.101 -4.530 1.00 82.62 161 VAL A O 1
ATOM 1332 N N . ILE A 1 162 ? 14.417 -8.469 -6.676 1.00 83.44 162 ILE A N 1
ATOM 1333 C CA . ILE A 1 162 ? 14.465 -9.817 -7.255 1.00 83.44 162 ILE A CA 1
ATOM 1334 C C . ILE A 1 162 ? 15.647 -10.586 -6.678 1.00 83.44 162 ILE A C 1
ATOM 1336 O O . ILE A 1 162 ? 15.460 -11.692 -6.184 1.00 83.44 162 ILE A O 1
ATOM 1340 N N . SER A 1 163 ? 16.839 -9.979 -6.649 1.00 80.81 163 SER A N 1
ATOM 1341 C CA . SER A 1 163 ? 18.033 -10.651 -6.131 1.00 80.81 163 SER A CA 1
ATOM 1342 C C . SER A 1 163 ? 17.918 -11.110 -4.679 1.00 80.81 163 SER A C 1
ATOM 1344 O O . SER A 1 163 ? 18.540 -12.103 -4.320 1.00 80.81 163 SER A O 1
ATOM 1346 N N . SER A 1 164 ? 17.103 -10.434 -3.861 1.00 82.00 164 SER A N 1
ATOM 1347 C CA . SER A 1 164 ? 16.876 -10.823 -2.465 1.00 82.00 164 SER A CA 1
ATOM 1348 C C . SER A 1 164 ? 16.035 -12.097 -2.312 1.00 82.00 164 SER 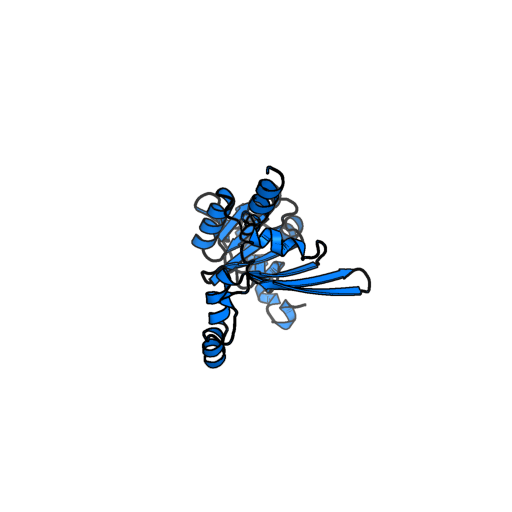A C 1
ATOM 1350 O O . SER A 1 164 ? 16.074 -12.726 -1.258 1.00 82.00 164 SER A O 1
ATOM 1352 N N . TYR A 1 165 ? 15.306 -12.495 -3.361 1.00 84.31 165 TYR A N 1
ATOM 1353 C CA . TYR A 1 165 ? 14.484 -13.708 -3.393 1.00 84.31 165 TYR A CA 1
ATOM 1354 C C . TYR A 1 165 ? 15.165 -14.899 -4.081 1.00 84.31 165 TYR A C 1
ATOM 1356 O O . TYR A 1 165 ? 14.640 -16.011 -4.024 1.00 84.31 165 TYR A O 1
ATOM 1364 N N . LEU A 1 166 ? 16.307 -14.696 -4.745 1.00 85.50 166 LEU A N 1
ATOM 1365 C CA . LEU A 1 166 ? 17.003 -15.765 -5.460 1.00 85.50 166 LEU A CA 1
ATOM 1366 C C . LEU A 1 166 ? 17.912 -16.552 -4.512 1.00 85.50 166 LEU A C 1
ATOM 1368 O O . LEU A 1 166 ? 18.611 -15.982 -3.674 1.00 85.50 166 LEU A O 1
ATOM 1372 N N . ASN A 1 167 ? 17.955 -17.876 -4.680 1.00 89.38 167 ASN A N 1
ATOM 1373 C CA . ASN A 1 167 ? 18.992 -18.685 -4.043 1.00 89.38 167 ASN A CA 1
ATOM 1374 C C . ASN A 1 167 ? 20.372 -18.379 -4.664 1.00 89.38 167 ASN A C 1
ATOM 1376 O O . ASN A 1 167 ? 20.476 -17.729 -5.706 1.00 89.38 167 ASN A O 1
ATOM 1380 N N . ARG A 1 168 ? 21.447 -18.853 -4.022 1.00 86.75 168 ARG A N 1
ATOM 1381 C CA . ARG A 1 168 ? 22.824 -18.526 -4.426 1.00 86.75 168 ARG A CA 1
ATOM 1382 C C . ARG A 1 168 ? 23.137 -18.915 -5.875 1.00 86.75 168 ARG A C 1
ATOM 1384 O O . ARG A 1 168 ? 23.853 -18.162 -6.531 1.00 86.75 168 ARG A O 1
ATOM 1391 N N . ASP A 1 169 ? 22.638 -20.048 -6.354 1.00 84.62 169 ASP A N 1
ATOM 1392 C CA . ASP A 1 169 ? 22.970 -20.555 -7.688 1.00 84.62 169 ASP A CA 1
ATOM 1393 C C . ASP A 1 169 ? 22.230 -19.764 -8.770 1.00 84.62 169 ASP A C 1
ATOM 1395 O O . ASP A 1 169 ? 22.863 -19.197 -9.657 1.00 84.62 169 ASP A O 1
ATOM 1399 N N . VAL A 1 170 ? 20.922 -19.551 -8.597 1.00 83.38 170 VAL A N 1
ATOM 1400 C CA . VAL A 1 170 ? 20.117 -18.719 -9.507 1.00 83.38 170 VAL A CA 1
ATOM 1401 C C . VAL A 1 170 ? 20.589 -17.262 -9.496 1.00 83.38 170 VAL A C 1
ATOM 1403 O O . VAL A 1 170 ? 20.565 -16.584 -10.519 1.00 83.38 170 VAL A O 1
ATOM 1406 N N . TYR A 1 171 ? 21.064 -16.758 -8.356 1.00 84.06 171 TYR A N 1
ATOM 1407 C CA . TYR A 1 171 ? 21.634 -15.416 -8.267 1.00 84.06 171 TYR A CA 1
ATOM 1408 C C . TYR A 1 171 ? 22.931 -15.258 -9.074 1.00 84.06 171 TYR A C 1
ATOM 1410 O O . TYR A 1 171 ? 23.150 -14.192 -9.657 1.00 84.06 171 TYR A O 1
ATOM 1418 N N . LYS A 1 172 ? 23.791 -16.288 -9.121 1.00 84.19 172 LYS A N 1
ATOM 1419 C CA . LYS A 1 172 ? 25.000 -16.270 -9.961 1.00 84.19 172 LYS A CA 1
ATOM 1420 C C . LYS A 1 172 ? 24.619 -16.182 -11.436 1.00 84.19 172 LYS A C 1
ATOM 1422 O O . LYS A 1 172 ? 25.155 -15.322 -12.131 1.00 84.19 172 LYS A O 1
ATOM 1427 N N . ASP A 1 173 ? 23.640 -16.972 -11.867 1.00 81.44 173 ASP A N 1
ATOM 1428 C CA . ASP A 1 173 ? 23.153 -16.962 -13.251 1.00 81.44 173 ASP A CA 1
ATOM 1429 C C . ASP A 1 173 ? 22.463 -15.641 -13.610 1.00 81.44 173 ASP A C 1
ATOM 1431 O O . ASP A 1 173 ? 22.738 -15.057 -14.655 1.00 81.44 173 ASP A O 1
ATOM 1435 N N . PHE A 1 174 ? 21.643 -15.100 -12.702 1.00 79.19 174 PHE A N 1
ATOM 1436 C CA . PHE A 1 174 ? 20.990 -13.794 -12.851 1.00 79.19 174 PHE A CA 1
ATOM 1437 C C . PHE A 1 174 ? 21.991 -12.632 -12.969 1.00 79.19 174 PHE A C 1
ATOM 1439 O O . PHE A 1 174 ? 21.692 -11.599 -13.571 1.00 79.19 174 PHE A O 1
ATOM 1446 N N . LYS A 1 175 ? 23.184 -12.774 -12.375 1.00 77.06 175 LYS A N 1
ATOM 1447 C CA . LYS A 1 175 ? 24.287 -11.815 -12.516 1.00 77.06 175 LYS A CA 1
ATOM 1448 C C . LYS A 1 175 ? 25.160 -12.052 -13.746 1.00 77.06 175 LYS A C 1
ATOM 1450 O O . LYS A 1 175 ? 25.832 -11.104 -14.162 1.00 77.06 175 LYS A O 1
ATOM 1455 N N . GLY A 1 176 ? 25.181 -13.274 -14.269 1.00 72.94 176 GLY A N 1
ATOM 1456 C CA . GLY A 1 176 ? 25.962 -13.661 -15.435 1.00 72.94 176 GLY A CA 1
ATOM 1457 C C . GLY A 1 176 ? 25.498 -12.964 -16.714 1.00 72.94 176 GLY A C 1
ATOM 1458 O O . GLY A 1 176 ? 24.428 -12.360 -16.774 1.00 72.94 176 GLY A O 1
ATOM 1459 N N . GLU A 1 177 ? 26.315 -13.043 -17.761 1.00 68.31 177 GLU A N 1
ATOM 1460 C CA . GLU A 1 177 ? 26.004 -12.434 -19.063 1.00 68.31 177 GLU A CA 1
ATOM 1461 C C . GLU A 1 177 ? 24.955 -13.223 -19.860 1.00 68.31 177 GLU A C 1
ATOM 1463 O O . GLU A 1 177 ? 24.321 -12.682 -20.764 1.00 68.31 177 GLU A O 1
ATOM 1468 N N . ASN A 1 178 ? 24.716 -14.479 -19.474 1.00 65.38 178 ASN A N 1
ATOM 1469 C CA . ASN A 1 178 ? 23.815 -15.399 -20.168 1.00 65.38 178 ASN A CA 1
ATOM 1470 C C . ASN A 1 178 ? 22.339 -14.982 -20.057 1.00 65.38 178 ASN A C 1
ATOM 1472 O O . ASN A 1 178 ? 21.548 -15.249 -20.960 1.00 65.38 178 ASN A O 1
ATOM 1476 N N . PHE A 1 179 ? 21.954 -14.315 -18.964 1.00 66.06 179 PHE A N 1
ATOM 1477 C CA . PHE A 1 179 ? 20.592 -13.834 -18.755 1.00 66.06 179 PHE A CA 1
ATOM 1478 C C . PHE A 1 179 ? 20.536 -12.332 -19.050 1.00 66.06 179 PHE A C 1
ATOM 1480 O O . PHE A 1 179 ? 20.914 -11.496 -18.228 1.00 66.06 179 PHE A O 1
ATOM 1487 N N . ASN A 1 180 ? 20.057 -11.971 -20.246 1.00 71.25 180 ASN A N 1
ATOM 1488 C CA . ASN A 1 180 ? 20.037 -10.593 -20.758 1.00 71.25 180 ASN A CA 1
ATOM 1489 C C . ASN A 1 180 ? 18.965 -9.692 -20.096 1.00 71.25 180 ASN A C 1
ATOM 1491 O O . ASN A 1 180 ? 18.311 -8.869 -20.740 1.00 71.25 180 ASN A O 1
ATOM 1495 N N . TRP A 1 181 ? 18.783 -9.844 -18.785 1.00 71.50 181 TRP A N 1
ATOM 1496 C CA . TRP A 1 181 ? 17.836 -9.095 -17.968 1.00 71.50 181 TRP A CA 1
ATOM 1497 C C . TRP A 1 181 ? 18.107 -7.594 -18.020 1.00 71.50 181 TRP A C 1
ATOM 1499 O O . TRP A 1 181 ? 17.173 -6.811 -18.019 1.00 71.50 181 TRP A O 1
ATOM 1509 N N . LYS A 1 182 ? 19.368 -7.164 -18.146 1.00 73.25 182 LYS A N 1
ATOM 1510 C CA . LYS A 1 182 ? 19.735 -5.736 -18.201 1.00 73.25 182 LYS A CA 1
ATOM 1511 C C . LYS A 1 182 ? 19.047 -4.966 -19.338 1.00 73.25 182 LYS A C 1
ATOM 1513 O O . LYS A 1 182 ? 18.851 -3.764 -19.206 1.00 73.25 182 LYS A O 1
ATOM 1518 N N . ASN A 1 183 ? 18.680 -5.651 -20.423 1.00 77.56 183 ASN A N 1
ATOM 1519 C CA . ASN A 1 183 ? 18.061 -5.049 -21.604 1.00 77.56 183 ASN A CA 1
ATOM 1520 C C . ASN A 1 183 ? 16.531 -5.154 -21.617 1.00 77.56 183 ASN A C 1
ATOM 1522 O O . ASN A 1 183 ? 15.895 -4.709 -22.571 1.00 77.56 183 ASN A O 1
ATOM 1526 N N . MET A 1 184 ? 15.919 -5.732 -20.584 1.00 82.12 184 MET A N 1
ATOM 1527 C CA . MET A 1 184 ? 14.467 -5.781 -20.445 1.00 82.12 184 MET A CA 1
ATOM 1528 C C . MET A 1 184 ? 13.965 -4.527 -19.730 1.00 82.12 184 MET A C 1
ATOM 1530 O O . MET A 1 184 ? 14.508 -4.144 -18.699 1.00 82.12 184 MET A O 1
ATOM 1534 N N . TYR A 1 185 ? 12.921 -3.891 -20.256 1.00 85.25 185 TYR A N 1
ATOM 1535 C CA . TYR A 1 185 ? 12.295 -2.743 -19.601 1.00 85.25 185 TYR A CA 1
ATOM 1536 C C . TYR A 1 185 ? 11.399 -3.203 -18.450 1.00 85.25 185 TYR A C 1
ATOM 1538 O O . TYR A 1 185 ? 11.554 -2.771 -17.304 1.00 85.25 185 TYR A O 1
ATOM 1546 N N . GLY A 1 186 ? 10.493 -4.131 -18.747 1.00 87.88 186 GLY A N 1
ATOM 1547 C CA . GLY A 1 186 ? 9.560 -4.632 -17.759 1.00 87.88 186 GLY A CA 1
ATOM 1548 C C . GLY A 1 186 ? 8.776 -5.845 -18.221 1.00 87.88 186 GLY A C 1
ATOM 1549 O O . GLY A 1 186 ? 8.780 -6.223 -19.395 1.00 87.88 186 GLY A O 1
ATOM 1550 N N . LEU A 1 187 ? 8.117 -6.446 -17.241 1.00 88.62 187 LEU A N 1
ATOM 1551 C CA . LEU A 1 187 ? 7.199 -7.562 -17.390 1.00 88.62 187 LEU A CA 1
ATOM 1552 C C . LEU A 1 187 ? 5.865 -7.152 -16.780 1.00 88.62 187 LEU A C 1
ATOM 1554 O O . LEU A 1 187 ? 5.833 -6.547 -15.707 1.00 88.62 187 LEU A O 1
ATOM 1558 N N . SER A 1 188 ? 4.774 -7.516 -17.434 1.00 90.50 188 SER A N 1
ATOM 1559 C CA . SER A 1 188 ? 3.432 -7.333 -16.907 1.00 90.50 188 SER A CA 1
ATOM 1560 C C . SER A 1 188 ? 2.582 -8.571 -17.105 1.00 90.50 188 SER A C 1
ATOM 1562 O O . SER A 1 188 ? 2.720 -9.287 -18.098 1.00 90.50 188 SER A O 1
ATOM 1564 N N . ILE A 1 189 ? 1.707 -8.803 -16.135 1.00 89.81 189 ILE A N 1
ATOM 1565 C CA . ILE A 1 189 ? 0.718 -9.872 -16.163 1.00 89.81 189 ILE A CA 1
ATOM 1566 C C . ILE A 1 189 ? -0.613 -9.244 -15.788 1.00 89.81 189 ILE A C 1
ATOM 1568 O O . ILE A 1 189 ? -0.719 -8.597 -14.743 1.00 89.81 189 ILE A O 1
ATOM 1572 N N . GLN A 1 190 ? -1.619 -9.416 -16.634 1.00 90.19 190 GLN A N 1
ATOM 1573 C CA . GLN A 1 190 ? -2.963 -8.915 -16.392 1.00 90.19 190 GLN A CA 1
ATOM 1574 C C . GLN A 1 190 ? -3.945 -10.071 -16.406 1.00 90.19 190 GLN A C 1
ATOM 1576 O O . GLN A 1 190 ? -3.878 -10.935 -17.280 1.00 90.19 190 GLN A O 1
ATOM 1581 N N . PHE A 1 191 ? -4.866 -10.053 -15.453 1.00 89.25 191 PHE A N 1
ATOM 1582 C CA . PHE A 1 191 ? -5.973 -10.990 -15.393 1.00 89.25 191 PHE A CA 1
ATOM 1583 C C . PHE A 1 191 ? -7.281 -10.220 -15.496 1.00 89.25 191 PHE A C 1
ATOM 1585 O O . PHE A 1 191 ? -7.533 -9.291 -14.720 1.00 89.25 191 PHE A O 1
ATOM 1592 N N . SER A 1 192 ? -8.122 -10.640 -16.431 1.00 88.00 192 SER A N 1
ATOM 1593 C CA . SER A 1 192 ? -9.426 -10.037 -16.683 1.00 88.00 192 SER A CA 1
ATOM 1594 C C . SER A 1 192 ? -10.472 -11.139 -16.705 1.00 88.00 192 SER A C 1
ATOM 1596 O O . SER A 1 192 ? -10.262 -12.189 -17.306 1.00 88.00 192 SER A O 1
ATOM 1598 N N . ALA A 1 193 ? -11.599 -10.905 -16.047 1.00 85.44 193 ALA A N 1
ATOM 1599 C CA . ALA A 1 193 ? -12.748 -11.792 -16.121 1.00 85.44 193 ALA A CA 1
ATOM 1600 C C . ALA A 1 193 ? -13.924 -10.997 -16.679 1.00 85.44 193 ALA A C 1
ATOM 1602 O O . ALA A 1 193 ? -14.239 -9.930 -16.152 1.00 85.44 193 ALA A O 1
ATOM 1603 N N . ASP A 1 194 ? -14.551 -11.520 -17.727 1.00 82.25 194 ASP A N 1
ATOM 1604 C CA . ASP A 1 194 ? -15.793 -10.985 -18.278 1.00 82.25 194 ASP A CA 1
ATOM 1605 C C . ASP A 1 194 ? -16.764 -12.140 -18.527 1.00 82.25 194 ASP A C 1
ATOM 1607 O O . ASP A 1 194 ? -16.498 -13.035 -19.336 1.00 82.25 194 ASP A O 1
ATOM 1611 N N . LYS A 1 195 ? -17.884 -12.123 -17.796 1.00 83.56 195 LYS A N 1
ATOM 1612 C CA . LYS A 1 195 ? -18.888 -13.197 -17.755 1.00 83.56 195 LYS A CA 1
ATOM 1613 C C . LYS A 1 195 ? -18.226 -14.563 -17.522 1.00 83.56 195 LYS A C 1
ATOM 1615 O O . LYS A 1 195 ? -17.628 -14.781 -16.472 1.00 83.56 195 LYS A O 1
ATOM 1620 N N . ASP A 1 196 ? -18.295 -15.444 -18.516 1.00 86.44 196 ASP A N 1
ATOM 1621 C CA . ASP A 1 196 ? -17.813 -16.825 -18.455 1.00 86.44 196 ASP A CA 1
ATOM 1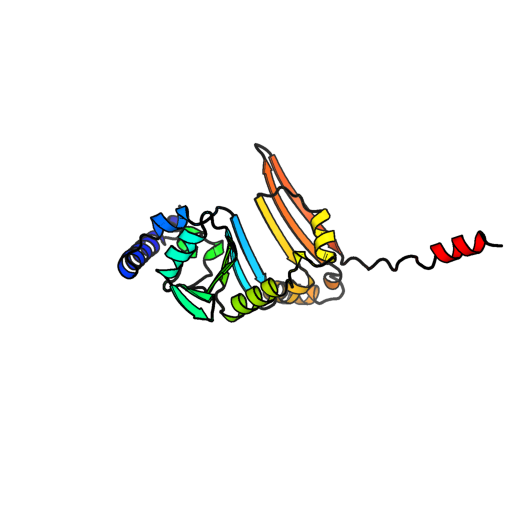622 C C . ASP A 1 196 ? -16.387 -16.983 -19.010 1.00 86.44 196 ASP A C 1
ATOM 1624 O O . ASP A 1 196 ? -15.912 -18.101 -19.209 1.00 86.44 196 ASP A O 1
ATOM 1628 N N . LYS A 1 197 ? -15.698 -15.875 -19.316 1.00 85.75 197 LYS A N 1
ATOM 1629 C CA . LYS A 1 197 ? -14.357 -15.885 -19.908 1.00 85.75 197 LYS A CA 1
ATOM 1630 C C . LYS A 1 197 ? -13.330 -15.290 -18.959 1.00 85.75 197 LYS A C 1
ATOM 1632 O O . LYS A 1 197 ? -13.542 -14.245 -18.347 1.00 85.75 197 LYS A O 1
ATOM 1637 N N . PHE A 1 198 ? -12.181 -15.951 -18.908 1.00 87.31 198 PHE A N 1
ATOM 1638 C CA . PHE A 1 198 ? -11.000 -15.490 -18.199 1.00 87.31 198 PHE A CA 1
ATOM 1639 C C . PHE A 1 198 ? -9.877 -15.247 -19.203 1.00 87.31 198 PHE A C 1
ATOM 1641 O O . PHE A 1 198 ? -9.542 -16.128 -19.996 1.00 87.31 198 PHE A O 1
ATOM 1648 N N . PHE A 1 199 ? -9.306 -14.050 -19.170 1.00 86.81 199 PHE A N 1
ATOM 1649 C CA . PHE A 1 199 ? -8.228 -13.625 -20.047 1.00 86.81 199 PHE A CA 1
ATOM 1650 C C . PHE A 1 199 ? -6.971 -13.378 -19.223 1.00 86.81 199 PHE A C 1
ATOM 1652 O O . PHE A 1 199 ? -7.010 -12.693 -18.199 1.00 86.81 199 PHE A O 1
ATOM 1659 N N . THR A 1 200 ? -5.852 -13.899 -19.718 1.00 88.44 200 THR A N 1
ATOM 1660 C CA . THR A 1 200 ? -4.520 -13.605 -19.194 1.00 88.44 200 THR A CA 1
ATOM 1661 C C . THR A 1 200 ? -3.736 -12.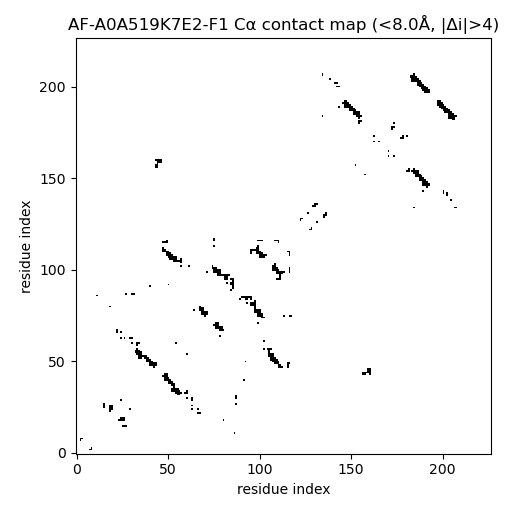888 -20.279 1.00 88.44 200 THR A C 1
ATOM 1663 O O . THR A 1 200 ? -3.535 -13.444 -21.357 1.00 88.44 200 THR A O 1
ATOM 1666 N N . ASN A 1 201 ? -3.281 -11.671 -19.996 1.00 86.31 201 ASN A N 1
ATOM 1667 C CA . ASN A 1 201 ? -2.362 -10.941 -20.861 1.00 86.31 201 ASN A CA 1
ATOM 1668 C C . ASN A 1 201 ? -0.965 -10.958 -20.236 1.00 86.31 201 ASN A C 1
ATOM 1670 O O . ASN A 1 201 ? -0.793 -10.538 -19.091 1.00 86.31 201 ASN A O 1
ATOM 1674 N N . LEU A 1 202 ? 0.023 -11.446 -20.982 1.00 89.06 202 LEU A N 1
ATOM 1675 C CA . LEU A 1 202 ? 1.430 -11.440 -20.602 1.00 89.06 202 LEU A CA 1
ATOM 1676 C C . LEU A 1 202 ? 2.174 -10.559 -21.598 1.00 89.06 202 LEU A C 1
ATOM 1678 O O . LEU A 1 202 ? 2.261 -10.901 -22.775 1.00 89.06 202 LEU A O 1
ATOM 1682 N N . TYR A 1 203 ? 2.743 -9.458 -21.117 1.00 88.19 203 TYR A N 1
ATOM 1683 C CA . TYR A 1 203 ? 3.517 -8.558 -21.962 1.00 88.19 203 TYR A CA 1
ATOM 1684 C C . TYR A 1 203 ? 4.888 -8.279 -21.362 1.00 88.19 203 TYR A C 1
ATOM 1686 O O . TYR A 1 203 ? 5.025 -7.960 -20.178 1.00 88.19 203 TYR A O 1
ATOM 1694 N N . MET A 1 204 ? 5.909 -8.408 -22.205 1.00 87.12 204 MET A N 1
ATOM 1695 C CA . MET A 1 204 ? 7.309 -8.240 -21.858 1.00 87.12 204 MET A CA 1
ATOM 1696 C C . MET A 1 204 ? 7.991 -7.450 -22.965 1.00 87.12 204 MET A C 1
ATOM 1698 O O . MET A 1 204 ? 7.881 -7.809 -24.136 1.00 87.12 204 MET A O 1
ATOM 1702 N N . SER A 1 205 ? 8.729 -6.406 -22.598 1.00 85.19 205 SER A N 1
ATOM 1703 C CA . SER A 1 205 ? 9.434 -5.582 -23.576 1.00 85.19 205 SER A CA 1
ATOM 1704 C C . SER A 1 205 ? 10.896 -5.374 -23.208 1.00 85.19 205 SER A C 1
ATOM 1706 O O . SER A 1 205 ? 11.303 -5.419 -22.040 1.00 85.19 205 SER A O 1
ATOM 1708 N N . LYS A 1 206 ? 11.704 -5.133 -24.240 1.00 84.44 206 LYS A N 1
ATOM 1709 C CA . LYS A 1 206 ? 13.065 -4.628 -24.081 1.00 84.44 206 LYS A CA 1
ATOM 1710 C C . LYS A 1 206 ? 13.039 -3.123 -23.848 1.00 84.44 206 LYS A C 1
ATOM 1712 O O . LYS A 1 206 ? 12.055 -2.455 -24.160 1.00 84.44 206 LYS A O 1
ATOM 1717 N N . ILE A 1 207 ? 14.119 -2.597 -23.283 1.00 75.31 207 ILE A N 1
ATOM 1718 C CA . ILE A 1 207 ? 14.348 -1.153 -23.249 1.00 75.31 207 ILE A CA 1
ATOM 1719 C C . ILE A 1 207 ? 14.324 -0.679 -24.706 1.00 75.31 207 ILE A C 1
ATOM 1721 O O . ILE A 1 207 ? 15.104 -1.214 -25.498 1.00 75.31 207 ILE A O 1
ATOM 1725 N N . PRO A 1 208 ? 13.438 0.266 -25.077 1.00 64.62 208 PRO A N 1
ATOM 1726 C CA . PRO A 1 208 ? 13.458 0.832 -26.413 1.00 64.62 208 PRO A CA 1
ATOM 1727 C C . PRO A 1 208 ? 14.851 1.410 -26.643 1.00 64.62 208 PRO A C 1
ATOM 1729 O O . PRO A 1 208 ? 15.315 2.245 -25.859 1.00 64.62 208 PRO A O 1
ATOM 1732 N N . ILE A 1 209 ? 15.542 0.916 -27.668 1.00 62.00 209 ILE A N 1
ATOM 1733 C CA . ILE A 1 209 ? 16.702 1.622 -28.200 1.00 62.00 209 ILE A CA 1
ATOM 1734 C C . ILE A 1 209 ? 16.096 2.919 -28.742 1.00 62.00 209 ILE A C 1
ATOM 1736 O O . ILE A 1 209 ? 15.120 2.818 -29.488 1.00 62.00 209 ILE A O 1
ATOM 1740 N N . PRO A 1 210 ? 16.562 4.112 -28.328 1.00 54.31 210 PRO A N 1
ATOM 1741 C CA . PRO A 1 210 ? 16.132 5.324 -29.002 1.00 54.31 210 PRO A CA 1
ATOM 1742 C C . PRO A 1 210 ? 16.429 5.086 -30.475 1.00 54.31 210 PRO A C 1
ATOM 1744 O O . PRO A 1 210 ? 17.585 4.818 -30.809 1.00 54.31 210 PRO A O 1
ATOM 1747 N N . GLU A 1 211 ? 15.407 5.092 -31.330 1.00 46.84 211 GLU A N 1
ATOM 1748 C CA . GLU A 1 211 ? 15.662 5.202 -32.755 1.00 46.84 211 GLU A CA 1
ATOM 1749 C C . GLU A 1 211 ? 16.510 6.461 -32.878 1.00 46.84 211 GLU A C 1
ATOM 1751 O O . GLU A 1 211 ? 16.053 7.566 -32.579 1.00 46.84 211 GLU A O 1
ATOM 1756 N N . THR A 1 212 ? 17.797 6.291 -33.187 1.00 38.09 212 THR A N 1
ATOM 1757 C CA . THR A 1 212 ? 18.568 7.367 -33.782 1.00 38.09 212 THR A CA 1
ATOM 1758 C C . THR A 1 212 ? 17.709 7.778 -34.950 1.00 38.09 212 THR A C 1
ATOM 1760 O O . THR A 1 212 ? 17.568 6.993 -35.892 1.00 38.09 212 THR A O 1
ATOM 1763 N N . SER A 1 213 ? 17.044 8.926 -34.819 1.00 35.59 213 SER A N 1
ATOM 1764 C CA . SER A 1 213 ? 16.318 9.531 -35.913 1.00 35.59 213 SER A CA 1
ATOM 1765 C C . SER A 1 213 ? 17.208 9.371 -37.131 1.00 35.59 213 SER A C 1
ATOM 1767 O O . SER A 1 213 ? 18.396 9.703 -37.098 1.00 35.59 213 SER A O 1
ATOM 1769 N N . SER A 1 214 ? 16.663 8.774 -38.180 1.00 39.06 214 SER A N 1
ATOM 1770 C CA . SER A 1 214 ? 17.280 8.699 -39.495 1.00 39.06 214 SER A CA 1
ATOM 1771 C C . SER A 1 214 ? 17.362 10.100 -40.114 1.00 39.06 214 SER A C 1
ATOM 1773 O O . SER A 1 214 ? 16.991 10.300 -41.265 1.00 39.06 214 SER A O 1
ATOM 1775 N N . SER A 1 215 ? 17.849 11.085 -39.354 1.00 42.53 215 SER A N 1
ATOM 1776 C CA . SER A 1 215 ? 18.136 12.448 -39.787 1.00 42.53 215 SER A CA 1
ATOM 1777 C C . SER A 1 215 ? 19.205 12.482 -40.877 1.00 42.53 215 SER A C 1
ATOM 1779 O O . SER A 1 215 ? 19.365 13.502 -41.535 1.00 42.53 215 SER A O 1
ATOM 1781 N N . SER A 1 216 ? 19.905 11.368 -41.101 1.00 44.69 216 SER A N 1
ATOM 1782 C CA . SER A 1 216 ? 20.845 11.172 -42.199 1.00 44.69 216 SER A CA 1
ATOM 1783 C C . SER A 1 216 ? 20.217 10.612 -43.480 1.00 44.69 216 SER A C 1
ATOM 1785 O O . SER A 1 216 ? 20.864 10.688 -44.519 1.00 44.69 216 SER A O 1
ATOM 1787 N N . ILE A 1 217 ? 18.995 10.061 -43.455 1.00 46.53 217 ILE A N 1
ATOM 1788 C CA . ILE A 1 217 ? 18.344 9.556 -44.681 1.00 46.53 217 ILE A CA 1
ATOM 1789 C C . ILE A 1 217 ? 17.537 10.676 -45.348 1.00 46.53 217 ILE A C 1
ATOM 1791 O O . ILE A 1 217 ? 17.644 10.848 -46.560 1.00 46.53 217 ILE A O 1
ATOM 1795 N N . ASP A 1 218 ? 16.836 11.507 -44.567 1.00 45.88 218 ASP A N 1
ATOM 1796 C CA . ASP A 1 218 ? 16.011 12.591 -45.121 1.00 45.88 218 ASP A CA 1
ATOM 1797 C C . ASP A 1 218 ? 16.836 13.717 -45.771 1.00 45.88 218 ASP A C 1
ATOM 1799 O O . ASP A 1 218 ? 16.403 14.284 -46.777 1.00 45.88 218 ASP A O 1
ATOM 1803 N N . SER A 1 219 ? 18.046 14.010 -45.270 1.00 50.72 219 SER A N 1
ATOM 1804 C CA . SER A 1 219 ? 18.922 15.034 -45.864 1.00 50.72 219 SER A CA 1
ATOM 1805 C C . SER A 1 219 ? 19.446 14.630 -47.247 1.00 50.72 219 SER A C 1
ATOM 1807 O O . SER A 1 219 ? 19.498 15.458 -48.151 1.00 50.72 219 SER A O 1
ATOM 1809 N N . LEU A 1 220 ? 19.766 13.347 -47.445 1.00 49.00 220 LEU A N 1
ATOM 1810 C CA . LEU A 1 220 ? 20.262 12.832 -48.726 1.00 49.00 220 LEU A CA 1
ATOM 1811 C C . LEU A 1 220 ? 19.180 12.854 -49.817 1.00 49.00 220 LEU A C 1
ATOM 1813 O O . LEU A 1 220 ? 19.471 13.159 -50.973 1.00 49.00 220 LEU A O 1
ATOM 1817 N N . SER A 1 221 ? 17.920 12.595 -49.465 1.00 51.62 221 SER A N 1
ATOM 1818 C CA . SER A 1 221 ? 16.795 12.705 -50.404 1.00 51.62 221 SER A CA 1
ATOM 1819 C C . SER A 1 221 ? 16.434 14.149 -50.770 1.00 51.62 221 SER A C 1
ATOM 1821 O O . SER A 1 221 ? 15.956 14.380 -51.878 1.00 51.62 221 SER A O 1
ATOM 1823 N N . LEU A 1 222 ? 16.688 15.122 -49.889 1.00 51.44 222 LEU A N 1
ATOM 1824 C CA . LEU A 1 222 ? 16.470 16.548 -50.170 1.00 51.44 222 LEU A CA 1
ATOM 1825 C C . LEU A 1 222 ? 17.562 17.140 -51.075 1.00 51.44 222 LEU A C 1
ATOM 1827 O O . LEU A 1 222 ? 17.239 17.886 -51.997 1.00 51.44 222 LEU A O 1
ATOM 1831 N N . ASP A 1 223 ? 18.824 16.744 -50.889 1.00 51.62 223 ASP A N 1
ATOM 1832 C CA . ASP A 1 223 ? 19.943 17.218 -51.720 1.00 51.62 223 ASP A CA 1
ATOM 1833 C C . ASP A 1 223 ? 19.892 16.683 -53.162 1.00 51.62 223 ASP A C 1
ATOM 1835 O O . ASP A 1 223 ? 20.396 17.318 -54.088 1.00 51.62 223 ASP A O 1
ATOM 1839 N N . THR A 1 224 ? 19.232 15.541 -53.388 1.00 54.03 224 THR A N 1
ATOM 1840 C CA . THR A 1 224 ? 19.063 14.972 -54.740 1.00 54.03 224 THR A CA 1
ATOM 1841 C C . THR A 1 224 ? 17.948 15.666 -55.540 1.00 54.03 224 THR A C 1
ATOM 1843 O O . THR A 1 224 ? 17.864 15.497 -56.750 1.00 54.03 224 THR A O 1
ATOM 1846 N N . LEU A 1 225 ? 17.089 16.454 -54.883 1.00 50.06 225 LEU A N 1
ATOM 1847 C CA . LEU A 1 225 ? 15.987 17.197 -55.515 1.00 50.06 225 LEU A CA 1
ATOM 1848 C C . LEU A 1 225 ? 16.344 18.662 -55.825 1.00 50.06 225 LEU A C 1
ATOM 1850 O O . LEU A 1 225 ? 15.513 19.387 -56.371 1.00 50.06 225 LEU A O 1
ATOM 1854 N N . LEU A 1 226 ? 17.554 19.100 -55.465 1.00 49.97 226 LEU A N 1
ATOM 1855 C CA . LEU A 1 226 ? 18.030 20.480 -55.613 1.00 49.97 226 LEU A CA 1
ATOM 1856 C C . LEU A 1 226 ? 19.217 20.633 -56.584 1.00 49.97 226 LEU A C 1
ATOM 1858 O O . LEU A 1 226 ? 19.770 21.728 -56.669 1.00 49.97 226 LEU A O 1
ATOM 1862 N N . ASN A 1 227 ? 19.570 19.583 -57.337 1.00 41.59 227 ASN A N 1
ATOM 1863 C CA . ASN A 1 227 ? 20.560 19.624 -58.424 1.00 41.59 227 ASN A CA 1
ATOM 1864 C C . ASN A 1 227 ? 19.942 19.248 -59.772 1.00 41.59 227 ASN A C 1
ATOM 1866 O O . ASN A 1 227 ? 19.198 18.243 -59.816 1.00 41.59 227 ASN A O 1
#

Radius of gyration: 23.12 Å; Cα contacts (8 Å, |Δi|>4): 307; chains: 1; bounding box: 45×42×82 Å

Mean predicted aligned error: 8.89 Å

Sequence (227 aa):
MLFDQRKETAKRNNQLKTIAKKHSVNIEKELPLTLGNEFGWIQIASGDKLGILKSKNVRRLSFLLSTISNEAEGPIRRFDDSDILYYFLGDPFKNFHRPYYAVIENHLVVANNLSAIRRFLKNYENQDLLNRTDKNISFQQYLSNQGNIFYFIHNSNSKSVISSYLNRDVYKDFKGENFNWKNMYGLSIQFSADKDKFFTNLYMSKIPIPETSSSSIDSLSLDTLLN

Foldseek 3Di:
DVCVVVVCVVVLVVQQVVLCVVLVDNLVVQVVQWWDPDKDWDQWLVRWIKIKTFTPHLVSVVVVQPSQWADDDDQKIWGPAFCSCCSVPNDSCNPQGRWIWGQDDRMIMTTNDPVVRVVVVVCVVVVVDPCPDPQNVVQCVLPDPAFPDKDKDQLVGCVNVVLVPDDPVVNVVVPDPVDVSVFWGMWMWGWHDDDPDIDIDIDTGGRDDPPPPVPVVVVVVVVVVVD

pLDDT: mean 85.67, std 13.8, range [35.59, 98.44]

Nearest PDB structures (foldseek):
  6gp1-assembly1_B  TM=4.458E-01  e=3.894E+00  Lobophyllia hemprichii
  6xiq-assembly1_T  TM=3.370E-01  e=3.077E+00  Saccharomyces cerevisiae
  1wib-assembly1_A  TM=2.929E-01  e=9.414E+00  Mus musculus